Protein AF-A0A0K8SFY6-F1 (afdb_monomer)

Foldseek 3Di:
DFDWDDPPPDDPVVVVVVVVVDPDDWKDDDADDDDDDDDDDDDDDDDDDDDDDDDDDDDDDDDDDDPPPPPPPPPPPVVQFDWDKFKFFADPVAQQWDWDDQPPQQFIFTQDGHVVGRQVVSVPDDGQKTWQDKPPHGRGRHHPVVVVCSRVVDPRMIITTIGRHNPSNVVVVVVVVVVVVVVVVVCVVPDPPPDPDHGDGMTTGDDDD

Solvent-accessible surface area (backbone atoms only — not comparable to full-atom values): 13383 Å² total; per-residue (Å²): 138,87,73,68,70,84,72,81,91,57,53,74,64,56,54,50,50,55,60,68,71,51,90,64,85,81,45,84,58,63,74,89,90,88,89,87,90,83,87,90,84,88,87,83,86,85,89,86,84,83,86,83,88,80,89,88,80,90,83,85,87,79,94,74,97,66,82,81,70,79,75,80,68,75,73,75,69,65,65,65,54,50,77,42,82,45,79,40,53,53,48,100,87,38,54,24,64,41,77,43,56,17,58,98,67,34,47,27,27,28,71,42,66,36,83,88,22,40,33,41,73,64,63,82,64,54,64,24,21,32,42,41,24,50,72,82,45,76,23,55,68,29,39,46,65,58,48,50,48,54,64,66,71,42,64,62,65,37,43,33,34,33,26,54,36,54,68,65,42,50,53,51,52,50,52,57,51,50,51,52,50,51,51,55,52,47,55,67,69,56,73,73,78,74,70,89,68,74,70,56,85,51,59,38,76,85,86,90,132

Nearest PDB structures (foldseek):
  5d13-assembly2_B  TM=9.905E-01  e=7.756E-14  Rattus norvegicus
  7cqf-assembly1_A  TM=9.412E-01  e=3.854E-14  Rattus norvegicus
  3jxt-assembly2_B  TM=9.873E-01  e=2.215E-13  Rattus norvegicus
  2he2-assembly2_B  TM=9.885E-01  e=2.089E-13  Homo sapiens
  6qji-assembly5_E  TM=9.938E-01  e=3.966E-13  Homo sapiens

Sequence (209 aa):
MEGDVNLENVTHEEAVATLKATHERVLLVVGKPDHVYLPPLPADHLSASPQPSLQDSLHASTVQLHPPSPRTVSVEDVASREPRTIVLNKGNSGLGFNIVGGEDGEGIFVSFILAGGPADMAGDLKRGDQILSVNGVNLRSATHEEAAQALKGAGQTVTIVAQYKPEDYNRFEAKIHDLKQQMSQQASQQGTLLRTSQKRSLYVSGHPQ

Radius of gyration: 28.77 Å; Cα contacts (8 Å, |Δi|>4): 240; chains: 1; bounding box: 51×58×94 Å

Structure (mmCIF, N/CA/C/O backbone):
data_AF-A0A0K8SFY6-F1
#
_entry.id   AF-A0A0K8SFY6-F1
#
loop_
_atom_site.group_PDB
_atom_site.id
_atom_site.type_symbol
_atom_site.label_atom_id
_atom_site.label_alt_id
_atom_site.label_comp_id
_atom_site.label_asym_id
_atom_site.label_entity_id
_atom_site.label_seq_id
_atom_site.pdbx_PDB_ins_code
_atom_site.Cartn_x
_atom_site.Cartn_y
_atom_site.Cartn_z
_atom_site.occupancy
_atom_site.B_iso_or_equiv
_atom_site.auth_seq_id
_atom_site.auth_comp_id
_atom_site.auth_asym_id
_atom_site.auth_atom_id
_atom_site.pdbx_PDB_model_num
ATOM 1 N N . MET A 1 1 ? 6.483 -39.907 26.563 1.00 34.12 1 MET A N 1
ATOM 2 C CA . MET A 1 1 ? 7.131 -40.361 25.315 1.00 34.12 1 MET A CA 1
ATOM 3 C C . MET A 1 1 ? 8.041 -39.230 24.868 1.00 34.12 1 MET A C 1
ATOM 5 O O . MET A 1 1 ? 7.579 -38.319 24.198 1.00 34.12 1 MET A O 1
ATOM 9 N N . GLU A 1 2 ? 9.274 -39.234 25.379 1.00 43.81 2 GLU A N 1
ATOM 10 C CA . GLU A 1 2 ? 10.386 -38.358 24.977 1.00 43.81 2 GLU A CA 1
ATOM 11 C C . GLU A 1 2 ? 11.006 -38.856 23.670 1.00 43.81 2 GLU A C 1
ATOM 13 O O . GLU A 1 2 ? 11.071 -40.066 23.448 1.00 43.81 2 GLU A O 1
ATOM 18 N N . GLY A 1 3 ? 11.489 -37.943 22.830 1.00 53.72 3 GLY A N 1
ATOM 19 C CA . GLY A 1 3 ? 12.248 -38.290 21.634 1.00 53.72 3 GLY A CA 1
ATOM 20 C C . GLY A 1 3 ? 12.933 -37.071 21.030 1.00 53.72 3 GLY A C 1
ATOM 21 O O . GLY A 1 3 ? 12.401 -35.963 21.091 1.00 53.72 3 GLY A O 1
ATOM 22 N N . ASP A 1 4 ? 14.116 -37.287 20.461 1.00 53.75 4 ASP A N 1
ATOM 23 C CA . ASP A 1 4 ? 14.830 -36.289 19.670 1.00 53.75 4 ASP A CA 1
ATOM 24 C C . ASP A 1 4 ? 13.981 -35.849 18.465 1.00 53.75 4 ASP A C 1
ATOM 26 O O . ASP A 1 4 ? 13.441 -36.685 17.737 1.00 53.75 4 ASP A O 1
ATOM 30 N N . VAL A 1 5 ? 13.870 -34.537 18.230 1.00 58.97 5 VAL A N 1
ATOM 31 C CA . VAL A 1 5 ? 13.064 -33.988 17.126 1.00 58.97 5 VAL A CA 1
ATOM 32 C C . VAL A 1 5 ? 13.973 -33.548 15.977 1.00 58.97 5 VAL A C 1
ATOM 34 O O . VAL A 1 5 ? 14.760 -32.614 16.126 1.00 58.97 5 VAL A O 1
ATOM 37 N N . ASN A 1 6 ? 13.863 -34.216 14.822 1.00 56.91 6 ASN A N 1
ATOM 38 C CA . ASN A 1 6 ? 14.561 -33.823 13.594 1.00 56.91 6 ASN A CA 1
ATOM 39 C C . ASN A 1 6 ? 13.838 -32.636 12.928 1.00 56.91 6 ASN A C 1
ATOM 41 O O . ASN A 1 6 ? 12.632 -32.697 12.702 1.00 56.91 6 ASN A O 1
ATOM 45 N N . LEU A 1 7 ? 14.581 -31.574 12.601 1.00 62.38 7 LEU A N 1
ATOM 46 C CA . LEU A 1 7 ? 14.079 -30.349 11.965 1.00 62.38 7 LEU A CA 1
ATOM 47 C C . LEU A 1 7 ? 14.539 -30.200 10.498 1.00 62.38 7 LEU A C 1
ATOM 49 O O . LEU A 1 7 ? 14.565 -29.097 9.954 1.00 62.38 7 LEU A O 1
ATOM 53 N N . GLU A 1 8 ? 14.931 -31.283 9.829 1.00 53.53 8 GLU A N 1
ATOM 54 C CA . GLU A 1 8 ? 15.180 -31.258 8.385 1.00 53.53 8 GLU A CA 1
ATOM 55 C C . GLU A 1 8 ? 13.853 -31.065 7.616 1.00 53.53 8 GLU A C 1
ATOM 57 O O . GLU A 1 8 ? 12.903 -31.818 7.802 1.00 53.53 8 GLU A O 1
ATOM 62 N N . ASN A 1 9 ? 13.784 -30.050 6.742 1.00 49.38 9 ASN A N 1
ATOM 63 C CA . ASN A 1 9 ? 12.623 -29.699 5.898 1.0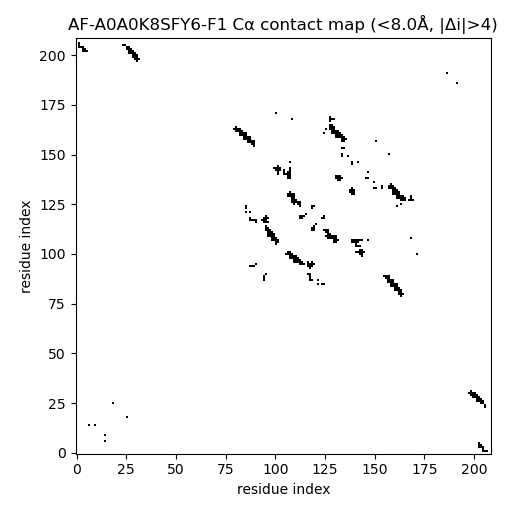0 49.38 9 ASN A CA 1
ATOM 64 C C . ASN A 1 9 ? 11.321 -29.287 6.620 1.00 49.38 9 ASN A C 1
ATOM 66 O O . ASN A 1 9 ? 10.266 -29.252 5.986 1.00 49.38 9 ASN A O 1
ATOM 70 N N . VAL A 1 10 ? 11.376 -28.924 7.901 1.00 56.75 10 VAL A N 1
ATOM 71 C CA . VAL A 1 10 ? 10.213 -28.353 8.602 1.00 56.75 10 VAL A CA 1
ATOM 72 C C . VAL A 1 10 ? 9.986 -26.895 8.205 1.00 56.75 10 VAL A C 1
ATOM 74 O O . VAL A 1 10 ? 10.924 -26.169 7.851 1.00 56.75 10 VAL A O 1
ATOM 77 N N . THR A 1 11 ? 8.739 -26.436 8.283 1.00 58.94 11 THR A N 1
ATOM 78 C CA . THR A 1 11 ? 8.433 -25.021 8.066 1.00 58.94 11 THR A CA 1
ATOM 79 C C . THR A 1 11 ? 9.001 -24.158 9.194 1.00 58.94 11 THR A C 1
ATOM 81 O O . THR A 1 11 ? 9.236 -24.618 10.315 1.00 58.94 11 THR A O 1
ATOM 84 N N . HIS A 1 12 ? 9.214 -22.869 8.909 1.00 54.94 12 HIS A N 1
ATOM 85 C CA . HIS A 1 12 ? 9.676 -21.914 9.921 1.00 54.94 12 HIS A CA 1
ATOM 86 C C . HIS A 1 12 ? 8.745 -21.885 11.144 1.00 54.94 12 HIS A C 1
ATOM 88 O O . HIS A 1 12 ? 9.209 -21.752 12.271 1.00 54.94 12 HIS A O 1
ATOM 94 N N . GLU A 1 13 ? 7.443 -22.065 10.926 1.00 58.00 13 GLU A N 1
ATOM 95 C CA . GLU A 1 13 ? 6.435 -22.085 11.983 1.00 58.00 13 GLU A CA 1
ATOM 96 C C . GLU A 1 13 ? 6.537 -23.332 12.866 1.00 58.00 13 GLU A C 1
ATOM 98 O O . GLU A 1 13 ? 6.525 -23.210 14.088 1.00 58.00 13 GLU A O 1
ATOM 103 N N . GLU A 1 14 ? 6.726 -24.514 12.278 1.00 57.81 14 GLU A N 1
ATOM 104 C CA . GLU A 1 14 ? 6.898 -25.765 13.025 1.00 57.81 14 GLU A CA 1
ATOM 105 C C . GLU A 1 14 ? 8.195 -25.757 13.838 1.00 57.81 14 GLU A C 1
ATOM 107 O O . GLU A 1 14 ? 8.177 -26.085 15.021 1.00 57.81 14 GLU A O 1
ATOM 112 N N . ALA A 1 15 ? 9.298 -25.275 13.256 1.00 60.12 15 ALA A N 1
ATOM 113 C CA . ALA A 1 15 ? 10.558 -25.104 13.977 1.00 60.12 15 ALA A CA 1
ATOM 114 C C . ALA A 1 15 ? 10.406 -24.154 15.176 1.00 60.12 15 ALA A C 1
ATOM 116 O O . ALA A 1 15 ? 10.887 -24.443 16.272 1.00 60.12 15 ALA A O 1
ATOM 117 N N . VAL A 1 16 ? 9.705 -23.030 14.991 1.00 63.84 16 VAL A N 1
ATOM 118 C CA . VAL A 1 16 ? 9.449 -22.054 16.060 1.00 63.84 16 VAL A CA 1
ATOM 119 C C . VAL A 1 16 ? 8.499 -22.621 17.116 1.00 63.84 16 VAL A C 1
ATOM 121 O O . VAL A 1 16 ? 8.732 -22.409 18.306 1.00 63.84 16 VAL A O 1
ATOM 124 N N . ALA A 1 17 ? 7.465 -23.364 16.720 1.00 64.44 17 ALA A N 1
ATOM 125 C CA . ALA A 1 17 ? 6.516 -24.005 17.626 1.00 64.44 17 ALA A CA 1
ATOM 126 C C . ALA A 1 17 ? 7.187 -25.090 18.481 1.00 64.44 17 ALA A C 1
ATOM 128 O O . ALA A 1 17 ? 6.985 -25.121 19.696 1.00 64.44 17 ALA A O 1
ATOM 129 N N . THR A 1 18 ? 8.044 -25.921 17.885 1.00 65.75 18 THR A N 1
ATOM 130 C CA . THR A 1 18 ? 8.821 -26.941 18.600 1.00 65.75 18 THR A CA 1
ATOM 131 C C . THR A 1 18 ? 9.782 -26.308 19.609 1.00 65.75 18 THR A C 1
ATOM 133 O O . THR A 1 18 ? 9.831 -26.749 20.755 1.00 65.75 18 THR A O 1
ATOM 136 N N . LEU A 1 19 ? 10.473 -25.225 19.237 1.00 64.50 19 LEU A N 1
ATOM 137 C CA . LEU A 1 19 ? 11.368 -24.487 20.140 1.00 64.50 19 LEU A CA 1
ATOM 138 C C . LEU A 1 19 ? 10.617 -23.750 21.266 1.00 64.50 19 LEU A C 1
ATOM 140 O O . LEU A 1 19 ? 11.141 -23.615 22.370 1.00 64.50 19 LEU A O 1
ATOM 144 N N . LYS A 1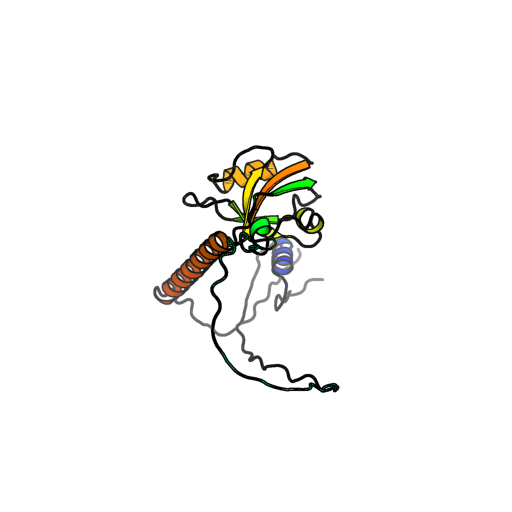 20 ? 9.388 -23.278 21.010 1.00 65.69 20 LYS A N 1
ATOM 145 C CA . LYS A 1 20 ? 8.514 -22.651 22.021 1.00 65.69 20 LYS A CA 1
ATOM 146 C C . LYS A 1 20 ? 7.911 -23.654 23.005 1.00 65.69 20 LYS A C 1
ATOM 148 O O . LYS A 1 20 ? 7.587 -23.264 24.122 1.00 65.69 20 LYS A O 1
ATOM 153 N N . ALA A 1 21 ? 7.713 -24.903 22.588 1.00 64.19 21 ALA A N 1
ATOM 154 C CA . ALA A 1 21 ? 7.133 -25.956 23.419 1.00 64.19 21 ALA A CA 1
ATOM 155 C C . ALA A 1 21 ? 8.151 -26.582 24.396 1.00 64.19 21 ALA A C 1
ATOM 157 O O . ALA A 1 21 ? 7.756 -27.185 25.396 1.00 64.19 21 ALA A O 1
ATOM 158 N N . THR A 1 22 ? 9.454 -26.419 24.148 1.00 60.91 22 THR A N 1
ATOM 159 C CA . THR A 1 22 ? 10.537 -26.836 25.052 1.00 60.91 22 THR A CA 1
ATOM 160 C C . THR A 1 22 ? 10.781 -25.806 26.157 1.00 60.91 22 THR A C 1
ATOM 162 O O . THR A 1 22 ? 11.057 -24.645 25.872 1.00 60.91 22 THR A O 1
ATOM 165 N N . HIS A 1 23 ? 10.698 -26.230 27.423 1.00 59.28 23 HIS A N 1
ATOM 166 C CA . HIS A 1 23 ? 10.789 -25.343 28.594 1.00 59.28 23 HIS A CA 1
ATOM 167 C C . HIS A 1 23 ? 12.122 -25.450 29.366 1.00 59.28 23 HIS A C 1
ATOM 169 O O . HIS A 1 23 ? 12.311 -24.737 30.348 1.00 59.28 23 HIS A O 1
ATOM 175 N N . GLU A 1 24 ? 13.070 -26.271 28.897 1.00 57.34 24 GLU A N 1
ATOM 176 C CA . GLU A 1 24 ? 14.451 -26.346 29.402 1.00 57.34 24 GLU A CA 1
ATOM 177 C C . GLU A 1 24 ? 15.469 -26.398 28.243 1.00 57.34 24 GLU A C 1
ATOM 179 O O . GLU A 1 24 ? 15.083 -26.491 27.079 1.00 57.34 24 GLU A O 1
ATOM 184 N N . ARG A 1 25 ? 16.770 -26.253 28.552 1.00 50.28 25 ARG A N 1
ATOM 185 C CA . ARG A 1 25 ? 17.875 -26.010 27.593 1.00 50.28 25 ARG A CA 1
ATOM 186 C C . ARG A 1 25 ? 17.824 -26.888 26.323 1.00 50.28 25 ARG A C 1
ATOM 188 O O . ARG A 1 25 ? 17.676 -28.100 26.405 1.00 50.28 25 ARG A O 1
ATOM 195 N N . VAL A 1 26 ? 18.069 -26.263 25.162 1.00 56.06 26 VAL A N 1
ATOM 196 C CA . VAL A 1 26 ? 17.927 -26.848 23.809 1.00 56.06 26 VAL A CA 1
ATOM 197 C C . VAL A 1 26 ? 19.278 -26.912 23.067 1.00 56.06 26 VAL A C 1
ATOM 199 O O . VAL A 1 26 ? 20.069 -25.973 23.147 1.00 56.06 26 VAL A O 1
ATOM 202 N N . LEU A 1 27 ? 19.540 -27.991 22.315 1.00 47.69 27 LEU A N 1
ATOM 203 C CA . LEU A 1 27 ? 20.757 -28.253 21.513 1.00 47.69 27 LEU A CA 1
ATOM 204 C C . LEU A 1 27 ? 20.442 -28.458 19.998 1.00 47.69 27 LEU A C 1
ATOM 206 O O . LEU A 1 27 ? 19.826 -29.448 19.633 1.00 47.69 27 LEU A O 1
ATOM 210 N N . LEU A 1 28 ? 20.899 -27.575 19.087 1.00 53.88 28 LEU A N 1
ATOM 211 C CA . LEU A 1 28 ? 20.477 -27.517 17.658 1.00 53.88 28 LEU A CA 1
ATOM 212 C C . LEU A 1 28 ? 21.600 -27.616 16.597 1.00 53.88 28 LEU A C 1
ATOM 214 O O . LEU A 1 28 ? 22.581 -26.890 16.737 1.00 53.88 28 LEU A O 1
ATOM 218 N N . VAL A 1 29 ? 21.404 -28.322 15.454 1.00 47.78 29 VAL A N 1
ATOM 219 C CA . VAL A 1 29 ? 22.252 -28.157 14.225 1.00 47.78 29 VAL A CA 1
ATOM 220 C C . VAL A 1 29 ? 21.622 -28.481 12.867 1.00 47.78 29 VAL A C 1
ATOM 222 O O . VAL A 1 29 ? 20.524 -29.003 12.756 1.00 47.78 29 VAL A O 1
ATOM 225 N N . VAL A 1 30 ? 22.439 -28.191 11.838 1.00 52.59 30 VAL A N 1
ATOM 226 C CA . VAL A 1 30 ? 22.175 -27.863 10.455 1.00 52.59 30 VAL A CA 1
ATOM 227 C C . VAL A 1 30 ? 23.252 -28.460 9.524 1.00 52.59 30 VAL A C 1
ATOM 229 O O . VAL A 1 30 ? 24.405 -28.658 9.923 1.00 52.59 30 VAL A O 1
ATOM 232 N N . GLY A 1 31 ? 22.921 -28.635 8.234 1.00 47.84 31 GLY A N 1
ATOM 233 C CA . GLY A 1 31 ? 23.898 -28.948 7.189 1.00 47.84 31 GLY A CA 1
ATOM 234 C C . GLY A 1 31 ? 23.555 -28.519 5.732 1.00 47.84 31 GLY A C 1
ATOM 235 O O . GLY A 1 31 ? 22.402 -28.237 5.452 1.00 47.84 31 GLY A O 1
ATOM 236 N N . LYS A 1 32 ? 24.527 -28.516 4.782 1.00 38.84 32 LYS A N 1
ATOM 237 C CA . LYS A 1 32 ? 24.446 -27.926 3.402 1.00 38.84 32 LYS A CA 1
ATOM 238 C C . LYS A 1 32 ? 24.254 -28.890 2.173 1.00 38.84 32 LYS A C 1
ATOM 240 O O . LYS A 1 32 ? 24.500 -30.082 2.353 1.00 38.84 32 LYS A O 1
ATOM 245 N N . PRO A 1 33 ? 23.834 -28.401 0.967 1.00 51.81 33 PRO A N 1
ATOM 246 C CA . PRO A 1 33 ? 23.148 -29.169 -0.109 1.00 51.81 33 PRO A CA 1
ATOM 247 C C . PRO A 1 33 ? 23.842 -29.195 -1.505 1.00 51.81 33 PRO A C 1
ATOM 249 O O . PRO A 1 33 ? 24.729 -28.385 -1.736 1.00 51.81 33 PRO A O 1
ATOM 252 N N . ASP A 1 34 ? 23.352 -30.020 -2.455 1.00 46.47 34 ASP A N 1
ATOM 253 C CA . ASP A 1 34 ? 23.608 -29.929 -3.917 1.00 46.47 34 ASP A CA 1
ATOM 254 C C . ASP A 1 34 ? 22.399 -30.469 -4.729 1.00 46.47 34 ASP A C 1
ATOM 256 O O . ASP A 1 34 ? 22.022 -31.620 -4.512 1.00 46.47 34 ASP A O 1
ATOM 260 N N . HIS A 1 35 ? 21.802 -29.707 -5.672 1.00 46.91 35 HIS A N 1
ATOM 261 C CA . HIS A 1 35 ? 21.136 -30.297 -6.857 1.00 46.91 35 HIS A CA 1
ATOM 262 C C . HIS A 1 35 ? 20.797 -29.324 -8.011 1.00 46.91 35 HIS A C 1
ATOM 264 O O . HIS A 1 35 ? 20.359 -28.193 -7.818 1.00 46.91 35 HIS A O 1
ATOM 270 N N . VAL A 1 36 ? 20.977 -29.861 -9.222 1.00 45.53 36 VAL A N 1
ATOM 271 C CA . VAL A 1 36 ? 20.812 -29.340 -10.594 1.00 45.53 36 VAL A CA 1
ATOM 272 C C . VAL A 1 36 ? 19.341 -29.392 -11.058 1.00 45.53 36 VAL A C 1
ATOM 274 O O . VAL A 1 36 ? 18.655 -30.351 -10.705 1.00 45.53 36 VAL A O 1
ATOM 277 N N . TYR A 1 37 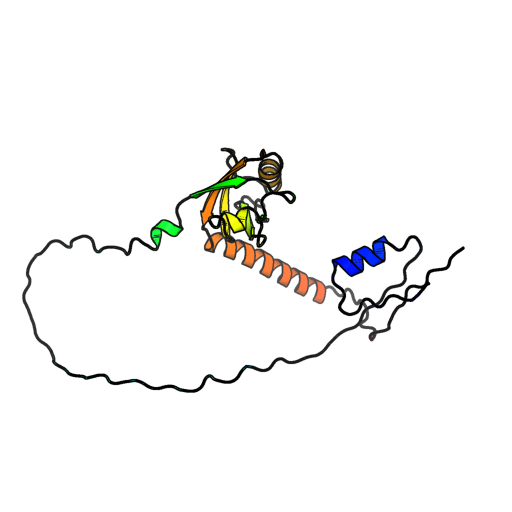? 18.874 -28.451 -11.900 1.00 44.56 37 TYR A N 1
ATOM 278 C CA . TYR A 1 37 ? 17.563 -28.527 -12.583 1.00 44.56 37 TYR A CA 1
ATOM 279 C C . TYR A 1 37 ? 17.676 -28.502 -14.125 1.00 44.56 37 TYR A C 1
ATOM 281 O O . TYR A 1 37 ? 18.449 -27.724 -14.684 1.00 44.56 37 TYR A O 1
ATOM 289 N N . LEU A 1 38 ? 16.892 -29.372 -14.781 1.00 45.53 38 LEU A N 1
ATOM 290 C CA . LEU A 1 38 ? 16.785 -29.657 -16.227 1.00 45.53 38 LEU A CA 1
ATOM 291 C C . LEU A 1 38 ? 15.487 -29.052 -16.829 1.00 45.53 38 LEU A C 1
ATOM 293 O O . LEU A 1 38 ? 14.501 -28.946 -16.105 1.00 45.53 38 LEU A O 1
ATOM 297 N N . PRO A 1 39 ? 15.427 -28.711 -18.134 1.00 44.69 39 PRO A N 1
ATOM 298 C CA . PRO A 1 39 ? 14.249 -28.100 -18.775 1.00 44.69 39 PRO A CA 1
ATOM 299 C C . PRO A 1 39 ? 13.187 -29.121 -19.268 1.00 44.69 39 PRO A C 1
ATOM 301 O O . PRO A 1 39 ? 13.545 -30.263 -19.561 1.00 44.69 39 PRO A O 1
ATOM 304 N N . PRO A 1 40 ? 11.900 -28.731 -19.431 1.00 49.22 40 PRO A N 1
ATOM 305 C CA . PRO A 1 40 ? 10.839 -29.613 -19.946 1.00 49.22 40 PRO A CA 1
ATOM 306 C C . PRO A 1 40 ? 10.677 -29.619 -21.490 1.00 49.22 40 PRO A C 1
ATOM 308 O O . PRO A 1 40 ? 10.915 -28.619 -22.164 1.00 49.22 40 PRO A O 1
ATOM 311 N N . LEU A 1 41 ? 10.257 -30.782 -22.015 1.00 39.81 41 LEU A N 1
ATOM 312 C CA . LEU A 1 41 ? 10.103 -31.212 -23.426 1.00 39.81 41 LEU A CA 1
ATOM 313 C C . LEU A 1 41 ? 8.710 -30.875 -24.050 1.00 39.81 41 LEU A C 1
ATOM 315 O O . LEU A 1 41 ? 7.831 -30.418 -23.320 1.00 39.81 41 LEU A O 1
ATOM 319 N N . PRO A 1 42 ? 8.500 -31.054 -25.382 1.00 44.66 42 PRO A N 1
ATOM 320 C CA . PRO A 1 42 ? 7.569 -30.263 -26.200 1.00 44.66 42 PRO A CA 1
ATOM 321 C C . PRO A 1 42 ? 6.152 -30.854 -26.341 1.00 44.66 42 PRO A C 1
ATOM 323 O O . PRO A 1 42 ? 5.925 -32.032 -26.080 1.00 44.66 42 PRO A O 1
ATOM 326 N N . ALA A 1 43 ? 5.210 -30.023 -26.805 1.00 44.38 43 ALA A N 1
ATOM 327 C CA . ALA A 1 43 ? 3.829 -30.400 -27.113 1.00 44.38 43 ALA A CA 1
ATOM 328 C C . ALA A 1 43 ? 3.659 -30.788 -28.596 1.00 44.38 43 ALA A C 1
ATOM 330 O O . ALA A 1 43 ? 4.010 -30.014 -29.487 1.00 44.38 43 ALA A O 1
ATOM 331 N N . ASP A 1 44 ? 3.099 -31.973 -28.845 1.00 42.09 44 ASP A N 1
ATOM 332 C CA . ASP A 1 44 ? 2.804 -32.513 -30.175 1.00 42.09 44 ASP A CA 1
ATOM 333 C C . ASP A 1 44 ? 1.479 -31.981 -30.762 1.00 42.09 44 ASP A C 1
ATOM 335 O O . ASP A 1 44 ? 0.429 -32.010 -30.124 1.00 42.09 44 ASP A O 1
ATOM 339 N N . HIS A 1 45 ? 1.587 -31.518 -32.010 1.00 42.50 45 HIS A N 1
ATOM 340 C CA . HIS A 1 45 ? 0.689 -31.668 -33.163 1.00 42.50 45 HIS A CA 1
ATOM 341 C C . HIS A 1 45 ? -0.836 -31.815 -32.968 1.00 42.50 45 HIS A C 1
ATOM 343 O O . HIS A 1 45 ? -1.308 -32.849 -32.516 1.00 42.50 45 HIS A O 1
ATOM 349 N N . LEU A 1 46 ? -1.601 -30.890 -33.578 1.00 39.62 46 LEU A N 1
ATOM 350 C CA . LEU A 1 46 ? -2.674 -31.209 -34.542 1.00 39.62 46 LEU A CA 1
ATOM 351 C C . LEU A 1 46 ? -3.028 -29.991 -35.435 1.00 39.62 46 LEU A C 1
ATOM 353 O O . LEU A 1 46 ? -3.502 -28.955 -34.987 1.00 39.62 46 LEU A O 1
ATOM 357 N N . SER A 1 47 ? -2.732 -30.192 -36.720 1.00 36.34 47 SER A N 1
ATOM 358 C CA . SER A 1 47 ? -3.099 -29.520 -37.977 1.00 36.34 47 SER A CA 1
ATOM 359 C C . SER A 1 47 ? -4.344 -28.612 -38.032 1.00 36.34 47 SER A C 1
ATOM 361 O O . SER A 1 47 ? -5.441 -29.057 -37.706 1.00 36.34 47 SER A O 1
ATOM 363 N N . ALA A 1 48 ? -4.189 -27.415 -38.625 1.00 32.72 48 ALA A N 1
ATOM 364 C CA . ALA A 1 48 ? -4.942 -26.984 -39.819 1.00 32.72 48 ALA A CA 1
ATOM 365 C C . ALA A 1 48 ? -4.444 -25.613 -40.339 1.00 32.72 48 ALA A C 1
ATOM 367 O O . ALA A 1 48 ? -4.641 -24.576 -39.713 1.00 32.72 48 ALA A O 1
ATOM 368 N N . SER A 1 49 ? -3.830 -25.604 -41.524 1.00 38.72 49 SER A N 1
ATOM 369 C CA . SER A 1 49 ? -3.766 -24.446 -42.437 1.00 38.72 49 SER A CA 1
ATOM 370 C C . SER A 1 49 ? -4.673 -24.768 -43.640 1.00 38.72 49 SER A C 1
ATOM 372 O O . SER A 1 49 ? -4.897 -25.956 -43.890 1.00 38.72 49 SER A O 1
ATOM 374 N N . PRO A 1 50 ? -5.209 -23.783 -44.389 1.00 46.06 50 PRO A N 1
ATOM 375 C CA . PRO A 1 50 ? -4.381 -23.049 -45.352 1.00 46.06 50 PRO A CA 1
ATOM 376 C C . PRO A 1 50 ? -4.724 -21.552 -45.522 1.00 46.06 50 PRO A C 1
ATOM 378 O O . PRO A 1 50 ? -5.870 -21.122 -45.430 1.00 46.06 50 PRO A O 1
ATOM 381 N N . GLN A 1 51 ? -3.693 -20.769 -45.849 1.00 41.12 51 GLN A N 1
ATOM 382 C CA . GLN A 1 51 ? -3.812 -19.459 -46.501 1.00 41.12 51 GLN A CA 1
ATOM 383 C C . GLN A 1 51 ? -4.385 -19.599 -47.922 1.00 41.12 51 GLN A C 1
ATOM 385 O O . GLN A 1 51 ? -4.227 -20.647 -48.553 1.00 41.12 51 GLN A O 1
ATOM 390 N N . PRO A 1 52 ? -4.864 -18.484 -48.493 1.00 41.31 52 PRO A N 1
ATOM 391 C CA . PRO A 1 52 ? -4.364 -18.113 -49.811 1.00 41.31 52 PRO A CA 1
ATOM 392 C C . PRO A 1 52 ? -3.835 -16.671 -49.877 1.00 41.31 52 PRO A C 1
ATOM 394 O O . PRO A 1 52 ? -4.357 -15.738 -49.270 1.00 41.31 52 PRO A O 1
ATOM 397 N N . SER A 1 53 ? -2.753 -16.553 -50.640 1.00 37.56 53 SER A N 1
ATOM 398 C CA . SER A 1 53 ? -2.098 -15.378 -51.225 1.00 37.56 53 SER A CA 1
ATOM 399 C C . SER A 1 53 ? -3.009 -14.694 -52.277 1.00 37.56 53 SER A C 1
ATOM 401 O O . SER A 1 53 ? -3.985 -15.295 -52.709 1.00 37.56 53 SER A O 1
ATOM 403 N N . LEU A 1 54 ? -2.832 -13.438 -52.713 1.00 45.81 54 LEU A N 1
ATOM 404 C CA . LEU A 1 54 ? -1.768 -12.868 -53.564 1.00 45.81 54 LEU A CA 1
ATOM 405 C C . LEU A 1 54 ? -1.990 -11.331 -53.676 1.00 45.81 54 LEU A C 1
ATOM 407 O O . LEU A 1 54 ? -3.133 -10.889 -53.691 1.00 45.81 54 LEU A O 1
ATOM 411 N N . GLN A 1 55 ? -0.921 -10.524 -53.592 1.00 43.97 55 GLN A N 1
ATOM 412 C CA . GLN A 1 55 ? -0.373 -9.625 -54.641 1.00 43.97 55 GLN A CA 1
ATOM 413 C C . GLN A 1 55 ? -1.338 -8.560 -55.206 1.00 43.97 55 GLN A C 1
ATOM 415 O O . GLN A 1 55 ? -2.328 -8.903 -55.833 1.00 43.97 55 GLN A O 1
ATOM 420 N N . ASP A 1 56 ? -1.019 -7.265 -55.075 1.00 34.69 56 ASP A N 1
ATOM 421 C CA . ASP A 1 56 ? -0.280 -6.552 -56.130 1.00 34.69 56 ASP A CA 1
ATOM 422 C C . ASP A 1 56 ? 0.063 -5.093 -55.760 1.00 34.69 56 ASP A C 1
ATOM 424 O O . ASP A 1 56 ? -0.357 -4.540 -54.745 1.00 34.69 56 ASP A O 1
ATOM 428 N N . SER A 1 57 ? 0.917 -4.523 -56.594 1.00 40.75 57 SER A N 1
ATOM 429 C CA . SER A 1 57 ? 1.854 -3.433 -56.363 1.00 40.75 57 SER A CA 1
ATOM 430 C C . SER A 1 57 ? 1.316 -2.026 -56.701 1.00 40.75 57 SER A C 1
ATOM 432 O O . SER A 1 57 ? 0.484 -1.863 -57.581 1.00 40.75 57 SER A O 1
ATOM 434 N N . LEU A 1 58 ? 1.882 -1.017 -56.019 1.00 54.78 58 LEU A N 1
ATOM 435 C CA . LEU A 1 58 ? 2.259 0.347 -56.462 1.00 54.78 58 LEU A CA 1
ATOM 436 C C . LEU A 1 58 ? 1.345 1.135 -57.442 1.00 54.78 58 LEU A C 1
ATOM 438 O O . LEU A 1 58 ? 1.225 0.773 -58.605 1.00 54.78 58 LEU A O 1
ATOM 442 N N . HIS A 1 59 ? 0.874 2.329 -57.032 1.00 37.59 59 HIS A N 1
ATOM 443 C CA . HIS A 1 59 ? 1.284 3.643 -57.591 1.00 37.59 59 HIS A CA 1
ATOM 444 C C . HIS A 1 59 ? 0.397 4.831 -57.137 1.00 37.59 59 HIS A C 1
ATOM 446 O O . HIS A 1 59 ? -0.820 4.807 -57.240 1.00 37.59 59 HIS A O 1
ATOM 452 N N . ALA A 1 60 ? 1.090 5.882 -56.683 1.00 34.09 60 ALA A N 1
ATOM 453 C CA . ALA A 1 60 ? 0.889 7.323 -56.899 1.00 34.09 60 ALA A CA 1
ATOM 454 C C . ALA A 1 60 ? -0.504 8.006 -56.796 1.00 34.09 60 ALA A C 1
ATOM 456 O O . ALA A 1 60 ? -1.382 7.840 -57.633 1.00 34.09 60 ALA A O 1
ATOM 457 N N . SER A 1 61 ? -0.531 8.990 -55.883 1.00 43.66 61 SER A N 1
ATOM 458 C CA . SER A 1 61 ? -1.148 10.325 -56.004 1.00 43.66 61 SER A CA 1
ATOM 459 C C . SER A 1 61 ? -2.676 10.465 -56.002 1.00 43.66 61 SER A C 1
ATOM 461 O O . SER A 1 61 ? -3.324 10.389 -57.035 1.00 43.66 61 SER A O 1
ATOM 463 N N . THR A 1 62 ? -3.219 10.940 -54.877 1.00 45.09 62 THR A N 1
ATOM 464 C CA . THR A 1 62 ? -3.982 12.201 -54.877 1.00 45.09 62 THR A CA 1
ATOM 465 C C . THR A 1 62 ? -4.021 12.797 -53.466 1.00 45.09 62 THR A C 1
ATOM 467 O O . THR A 1 62 ? -4.302 12.117 -52.481 1.00 45.09 62 THR A O 1
ATOM 470 N N . VAL A 1 63 ? -3.663 14.076 -53.365 1.00 48.62 63 VAL A N 1
ATOM 471 C CA . VAL A 1 63 ? -3.788 14.890 -52.156 1.00 48.62 63 VAL A CA 1
ATOM 472 C C . VAL A 1 63 ? -5.265 15.240 -52.010 1.00 48.62 63 VAL A C 1
ATOM 474 O O . VAL A 1 63 ? -5.777 16.052 -52.775 1.00 48.62 63 VAL A O 1
ATOM 477 N N . GLN A 1 64 ? -5.947 14.654 -51.027 1.00 39.03 64 GLN A N 1
ATOM 478 C CA . GLN A 1 64 ? -7.283 15.090 -50.632 1.00 39.03 64 GLN A CA 1
ATOM 479 C C . GLN A 1 64 ? -7.251 15.474 -49.154 1.00 39.03 64 GLN A C 1
ATOM 481 O O . GLN A 1 64 ? -7.131 14.635 -48.267 1.00 39.03 64 GLN A O 1
ATOM 486 N N . LEU A 1 65 ? -7.284 16.785 -48.918 1.00 45.12 65 LEU A N 1
ATOM 487 C CA . LEU A 1 65 ? -7.343 17.421 -47.608 1.00 45.12 65 LEU A CA 1
ATOM 488 C C . LEU A 1 65 ? -8.597 16.951 -46.860 1.00 45.12 65 LEU A C 1
ATOM 490 O O . LEU A 1 65 ? -9.712 17.358 -47.175 1.00 45.12 65 LEU A O 1
ATOM 494 N N . HIS A 1 66 ? -8.397 16.119 -45.847 1.00 43.56 66 HIS A N 1
ATOM 495 C CA . HIS A 1 66 ? -9.367 15.836 -44.800 1.00 43.56 66 HIS A CA 1
ATOM 496 C C . HIS A 1 66 ? -8.672 16.090 -43.456 1.00 43.56 66 HIS A C 1
ATOM 498 O O . HIS A 1 66 ? -7.524 15.668 -43.286 1.00 43.56 66 HIS A O 1
ATOM 504 N N . PRO A 1 67 ? -9.291 16.844 -42.527 1.00 44.66 67 PRO A N 1
ATOM 505 C CA . PRO A 1 67 ? -8.690 17.083 -41.222 1.00 44.66 67 PRO A CA 1
ATOM 506 C C . PRO A 1 67 ? -8.468 15.728 -40.539 1.00 44.66 67 PRO A C 1
ATOM 508 O O . PRO A 1 67 ? -9.352 14.870 -40.623 1.00 44.66 67 PRO A O 1
ATOM 511 N N . PRO A 1 68 ? -7.317 15.494 -39.881 1.00 40.75 68 PRO A N 1
ATOM 512 C CA . PRO A 1 68 ? -7.137 14.271 -39.129 1.00 40.75 68 PRO A CA 1
ATOM 513 C C . PRO A 1 68 ? -8.137 14.300 -37.976 1.00 40.75 68 PRO A C 1
ATOM 515 O O . PRO A 1 68 ? -7.948 15.008 -36.987 1.00 40.75 68 PRO A 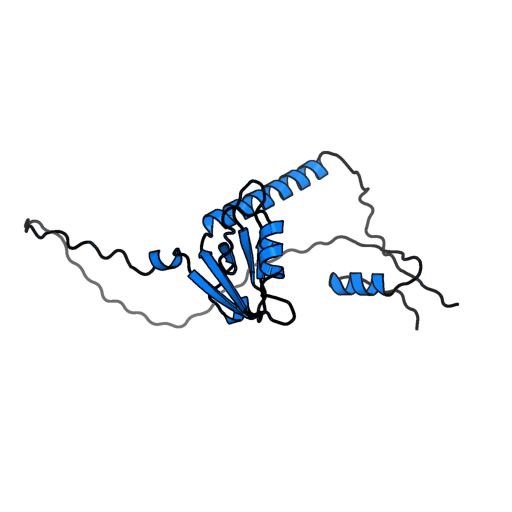O 1
ATOM 518 N N . SER A 1 69 ? -9.208 13.520 -38.112 1.00 39.00 69 SER A N 1
ATOM 519 C CA . SER A 1 69 ? -9.959 13.009 -36.975 1.00 39.00 69 SER A CA 1
ATOM 520 C C . SER A 1 69 ? -8.926 12.532 -35.954 1.00 39.00 69 SER A C 1
ATOM 522 O O . SER A 1 69 ? -8.014 11.789 -36.349 1.00 39.00 69 SER A O 1
ATOM 524 N N . PRO A 1 70 ? -8.980 12.993 -34.692 1.00 49.19 70 PRO A N 1
ATOM 525 C CA . PRO A 1 70 ? -8.000 12.597 -33.700 1.00 49.19 70 PRO A CA 1
ATOM 526 C C . PRO A 1 70 ? -8.002 11.076 -33.654 1.00 49.19 70 PRO A C 1
ATOM 528 O O . PRO A 1 70 ? -9.025 10.444 -33.396 1.00 49.19 70 PRO A O 1
ATOM 531 N N . ARG A 1 71 ? -6.853 10.510 -34.024 1.00 41.03 71 ARG A N 1
ATOM 532 C CA . ARG A 1 71 ? -6.583 9.081 -33.981 1.00 41.03 71 ARG A CA 1
ATOM 533 C C . ARG A 1 71 ? -7.015 8.615 -32.599 1.00 41.03 71 ARG A C 1
ATOM 535 O O . ARG A 1 71 ? -6.499 9.129 -31.610 1.00 41.03 71 ARG A O 1
ATOM 542 N N . THR A 1 72 ? -7.982 7.704 -32.550 1.00 42.06 72 THR A N 1
ATOM 543 C CA . THR A 1 72 ? -8.340 6.967 -31.343 1.00 42.06 72 THR A CA 1
ATOM 544 C C . THR A 1 72 ? -7.057 6.358 -30.795 1.00 42.06 72 THR A C 1
ATOM 546 O O . THR A 1 72 ? -6.567 5.348 -31.291 1.00 42.06 72 THR A O 1
ATOM 549 N N . VAL A 1 73 ? -6.471 7.030 -29.808 1.00 47.28 73 VAL A N 1
ATOM 550 C CA . VAL A 1 73 ? -5.610 6.388 -28.828 1.00 47.28 73 VAL A CA 1
ATOM 551 C C . VAL A 1 73 ? -6.482 5.327 -28.182 1.00 47.28 73 VAL A C 1
ATOM 553 O O . VAL A 1 73 ? -7.556 5.646 -27.675 1.00 47.28 73 VAL A O 1
ATOM 556 N N . SER A 1 74 ? -6.080 4.065 -28.304 1.00 43.41 74 SER A N 1
ATOM 557 C CA . SER A 1 74 ? -6.761 2.937 -27.679 1.00 43.41 74 SER A CA 1
ATOM 558 C C . SER A 1 74 ? -7.005 3.265 -26.205 1.00 43.41 74 SER A C 1
ATOM 560 O O . SER A 1 74 ? -6.068 3.374 -25.418 1.00 43.41 74 SER A O 1
ATOM 562 N N . VAL A 1 75 ? -8.270 3.490 -25.856 1.00 50.47 75 VAL A N 1
ATOM 563 C CA . VAL A 1 75 ? -8.730 4.017 -24.558 1.00 50.47 75 VAL A CA 1
ATOM 564 C C . VAL A 1 75 ? -8.576 3.025 -23.398 1.00 50.47 75 VAL A C 1
ATOM 566 O O . VAL A 1 75 ? -8.950 3.333 -22.272 1.00 50.47 75 VAL A O 1
ATOM 569 N N . GLU A 1 76 ? -8.010 1.846 -23.645 1.00 48.38 76 GLU A N 1
ATOM 570 C CA . GLU A 1 76 ? -7.945 0.760 -22.663 1.00 48.38 76 GLU A CA 1
ATOM 571 C C . GLU A 1 76 ? -6.677 0.796 -21.790 1.00 48.38 76 GLU A C 1
ATOM 573 O O . GLU A 1 76 ? -6.683 0.263 -20.685 1.00 48.38 76 GLU A O 1
ATOM 578 N N . ASP A 1 77 ? -5.612 1.487 -22.212 1.00 44.97 77 ASP A N 1
ATOM 579 C CA . ASP A 1 77 ? -4.343 1.508 -21.458 1.00 44.97 77 ASP A CA 1
ATOM 580 C C . ASP A 1 77 ? -4.242 2.674 -20.449 1.00 44.97 77 ASP A C 1
ATOM 582 O O . ASP A 1 77 ? -3.584 2.575 -19.415 1.00 44.97 77 ASP A O 1
ATOM 586 N N . VAL A 1 78 ? -4.963 3.777 -20.689 1.00 49.16 78 VAL A N 1
ATOM 587 C CA . VAL A 1 78 ? -4.904 4.986 -19.840 1.00 49.16 78 VAL A CA 1
ATOM 588 C C . VAL A 1 78 ? -5.741 4.845 -18.561 1.00 49.16 78 VAL A C 1
ATOM 590 O O . VAL A 1 78 ? -5.354 5.365 -17.514 1.00 49.16 78 VAL A O 1
ATOM 593 N N . ALA A 1 79 ? -6.837 4.081 -18.601 1.00 53.03 79 ALA A N 1
ATOM 594 C CA . ALA A 1 79 ? -7.729 3.878 -17.452 1.00 53.03 79 ALA A CA 1
ATOM 595 C C . ALA A 1 79 ? -7.056 3.128 -16.283 1.00 53.03 79 ALA A C 1
ATOM 597 O O . ALA A 1 79 ? -7.426 3.294 -15.122 1.00 53.03 79 ALA A O 1
ATOM 598 N N . SER A 1 80 ? -6.015 2.342 -16.567 1.00 57.38 80 SER A N 1
ATOM 599 C CA . SER A 1 80 ? -5.321 1.510 -15.576 1.00 57.38 80 SER A CA 1
ATOM 600 C C . SER A 1 80 ? -4.468 2.298 -14.574 1.00 57.38 80 SER A C 1
ATOM 602 O O . SER A 1 80 ? -4.035 1.734 -13.567 1.00 57.38 80 SER A O 1
ATOM 604 N N . ARG A 1 81 ? -4.199 3.583 -14.846 1.00 72.31 81 ARG A N 1
ATOM 605 C CA . ARG A 1 81 ? -3.322 4.446 -14.037 1.00 72.31 81 ARG A CA 1
ATOM 606 C C . ARG A 1 81 ? -4.063 5.521 -13.247 1.00 72.31 81 ARG A C 1
ATOM 608 O O . ARG A 1 81 ? -3.409 6.287 -12.541 1.00 72.31 81 ARG A O 1
ATOM 615 N N . GLU A 1 82 ? -5.386 5.610 -13.326 1.00 88.38 82 GLU A N 1
ATOM 616 C CA . GLU A 1 82 ? -6.129 6.578 -12.516 1.00 88.38 82 GLU A CA 1
ATOM 617 C C . GLU A 1 82 ? -6.247 6.124 -11.048 1.00 88.38 82 GLU A C 1
ATOM 619 O O . GLU A 1 82 ? -6.235 4.922 -10.757 1.00 88.38 82 GLU A O 1
ATOM 624 N N . PRO A 1 83 ? -6.328 7.064 -10.086 1.00 94.75 83 PRO A N 1
ATOM 625 C CA . PRO A 1 83 ? -6.672 6.737 -8.709 1.00 94.75 83 PRO A CA 1
ATOM 626 C C . PRO A 1 83 ? -8.049 6.072 -8.622 1.00 94.75 83 PRO A C 1
ATOM 628 O O . PRO A 1 83 ? -9.034 6.589 -9.143 1.00 94.75 83 PRO A O 1
ATOM 631 N N . ARG A 1 84 ? -8.119 4.951 -7.910 1.00 94.38 84 ARG A N 1
ATOM 632 C CA . ARG A 1 84 ? -9.328 4.156 -7.688 1.00 94.38 84 ARG A CA 1
ATOM 633 C C . ARG A 1 84 ? -9.705 4.209 -6.216 1.00 94.38 84 ARG A C 1
ATOM 635 O O . ARG A 1 84 ? -8.826 4.188 -5.355 1.00 94.38 84 ARG A O 1
ATOM 642 N N . THR A 1 85 ? -11.003 4.269 -5.937 1.00 96.38 85 THR A N 1
ATOM 643 C CA . THR A 1 85 ? -11.544 4.169 -4.577 1.00 96.38 85 THR A CA 1
ATOM 644 C C . THR A 1 85 ? -11.983 2.732 -4.332 1.00 96.38 85 THR A C 1
ATOM 646 O O . THR A 1 85 ? -12.890 2.249 -4.998 1.00 96.38 85 THR A O 1
ATOM 649 N N . ILE A 1 86 ? -11.354 2.070 -3.368 1.00 96.50 86 ILE A N 1
ATOM 650 C CA . ILE A 1 86 ? -11.618 0.689 -2.970 1.00 96.50 86 ILE A CA 1
ATOM 651 C C . ILE A 1 86 ? -12.226 0.703 -1.570 1.00 96.50 86 ILE A C 1
ATOM 653 O O . ILE A 1 86 ? -11.689 1.336 -0.661 1.00 96.50 86 ILE A O 1
ATOM 657 N N . VAL A 1 87 ? -13.334 -0.007 -1.374 1.00 96.75 87 VAL A N 1
ATOM 658 C CA . VAL A 1 87 ? -13.951 -0.176 -0.054 1.00 96.75 87 VAL A CA 1
ATOM 659 C C . VAL A 1 87 ? -13.735 -1.609 0.400 1.00 96.75 87 VAL A C 1
ATOM 661 O O . VAL A 1 87 ? -14.171 -2.544 -0.261 1.00 96.75 87 VAL A O 1
ATOM 664 N N . LEU A 1 88 ? -13.062 -1.776 1.536 1.00 96.19 88 LEU A N 1
ATOM 665 C CA . LEU A 1 88 ? -12.776 -3.076 2.132 1.00 96.19 88 LEU A CA 1
ATOM 666 C C . LEU A 1 88 ? -13.450 -3.198 3.494 1.00 96.19 88 LEU A C 1
ATOM 668 O O . LEU A 1 88 ? -13.463 -2.255 4.288 1.00 96.19 88 LEU A O 1
ATOM 672 N N . ASN A 1 89 ? -13.938 -4.393 3.804 1.00 95.00 89 ASN A N 1
ATOM 673 C CA . ASN A 1 89 ? -14.372 -4.753 5.146 1.00 95.00 89 ASN A CA 1
ATOM 674 C C . ASN A 1 89 ? -13.270 -5.563 5.833 1.00 95.00 89 ASN A C 1
ATOM 676 O O . ASN A 1 89 ? -12.752 -6.520 5.260 1.00 95.00 89 ASN A O 1
ATOM 680 N N . LYS A 1 90 ? -12.898 -5.196 7.064 1.00 93.12 90 LYS A N 1
ATOM 681 C CA . LYS A 1 90 ? -11.895 -5.942 7.833 1.00 93.12 90 LYS A CA 1
ATOM 682 C C . LYS A 1 90 ? -12.390 -7.361 8.115 1.00 93.12 90 LYS A C 1
ATOM 684 O O . LYS A 1 90 ? -13.468 -7.555 8.675 1.00 93.12 90 LYS A O 1
ATOM 689 N N . GLY A 1 91 ? -11.577 -8.346 7.752 1.00 90.62 91 GLY A N 1
ATOM 690 C CA . GLY A 1 91 ? -11.745 -9.728 8.186 1.00 90.62 91 GLY A CA 1
ATOM 691 C C . GLY A 1 91 ? -11.097 -9.965 9.550 1.00 90.62 91 GLY A C 1
ATOM 692 O O . GLY A 1 91 ? -10.507 -9.063 10.149 1.00 90.62 91 GLY A O 1
ATOM 693 N N . ASN A 1 92 ? -11.140 -11.211 10.019 1.00 87.75 92 ASN A N 1
ATOM 694 C CA . ASN A 1 92 ? -10.556 -11.620 11.302 1.00 87.75 92 ASN A CA 1
ATOM 695 C C . ASN A 1 92 ? -9.047 -11.334 11.406 1.00 87.75 92 ASN A C 1
ATOM 697 O O . ASN A 1 92 ? -8.554 -11.040 12.490 1.00 87.75 92 ASN A O 1
ATOM 701 N N . SER A 1 93 ? -8.333 -11.376 10.278 1.00 86.00 93 SER A N 1
ATOM 702 C CA . SER A 1 93 ? -6.887 -11.126 10.189 1.00 86.00 93 SER A CA 1
ATOM 703 C C . SER A 1 93 ? -6.544 -9.733 9.638 1.00 86.00 93 SER A C 1
ATOM 705 O O . SER A 1 93 ? -5.403 -9.478 9.259 1.00 86.00 93 SER A O 1
ATOM 707 N N . GLY A 1 94 ? -7.519 -8.820 9.565 1.00 93.00 94 GLY A N 1
ATOM 708 C CA . GLY A 1 94 ? -7.341 -7.467 9.033 1.00 93.00 94 GLY A CA 1
ATOM 709 C C . GLY A 1 94 ? -7.783 -7.325 7.576 1.00 93.00 94 GLY A C 1
ATOM 710 O O . GLY A 1 94 ? -8.800 -7.883 7.175 1.00 93.00 94 GLY A O 1
ATOM 711 N N . LEU A 1 95 ? -7.055 -6.526 6.791 1.00 94.44 95 LEU A N 1
ATOM 712 C CA . LEU A 1 95 ? -7.449 -6.143 5.425 1.00 94.44 95 LEU A CA 1
ATOM 713 C C . LEU A 1 95 ? -6.922 -7.087 4.329 1.00 94.44 95 LEU A C 1
ATOM 715 O O . LEU A 1 95 ? -7.371 -7.006 3.191 1.00 94.44 95 LEU A O 1
ATOM 719 N N . GLY A 1 96 ? -5.999 -7.994 4.663 1.00 95.06 96 GLY A N 1
ATOM 720 C CA . GLY A 1 96 ? -5.484 -8.992 3.720 1.00 95.06 96 GLY A CA 1
ATOM 721 C C . GLY A 1 96 ? -4.458 -8.458 2.716 1.00 95.06 96 GLY A C 1
ATOM 722 O O . GLY A 1 96 ? -4.393 -8.962 1.602 1.00 95.06 96 GLY A O 1
ATOM 723 N N . PHE A 1 97 ? -3.661 -7.453 3.080 1.00 97.38 97 PHE A N 1
ATOM 724 C CA . PHE A 1 97 ? -2.531 -6.992 2.270 1.00 97.38 97 PHE A CA 1
ATOM 725 C C . PHE A 1 97 ? -1.392 -6.454 3.142 1.00 97.38 97 PHE A C 1
ATOM 727 O O . PHE A 1 97 ? -1.620 -6.053 4.285 1.00 97.38 97 PHE A O 1
ATOM 734 N N . ASN A 1 98 ? -0.183 -6.409 2.581 1.00 96.75 98 ASN A N 1
ATOM 735 C CA . ASN A 1 98 ? 0.996 -5.821 3.219 1.00 96.75 98 ASN A CA 1
ATOM 736 C C . ASN A 1 98 ? 1.382 -4.506 2.544 1.00 96.75 98 ASN A C 1
ATOM 738 O O . ASN A 1 98 ? 1.218 -4.353 1.331 1.00 96.75 98 ASN A O 1
ATOM 742 N N . ILE A 1 99 ? 1.955 -3.596 3.333 1.00 95.81 99 ILE A N 1
ATOM 743 C CA . ILE A 1 99 ? 2.500 -2.326 2.851 1.00 95.81 99 ILE A CA 1
ATOM 744 C C . ILE A 1 99 ? 4.019 -2.261 3.015 1.00 95.81 99 ILE A C 1
ATOM 746 O O . ILE A 1 99 ? 4.585 -2.886 3.911 1.00 95.81 99 ILE A O 1
ATOM 750 N N . VAL A 1 100 ? 4.667 -1.484 2.155 1.00 93.62 100 VAL A N 1
ATOM 751 C CA . VAL A 1 100 ? 6.089 -1.109 2.204 1.00 93.62 100 VAL A CA 1
ATOM 752 C C . VAL A 1 100 ? 6.244 0.370 1.834 1.00 93.62 100 VAL A C 1
ATOM 754 O O . VAL A 1 100 ? 5.268 1.011 1.436 1.00 93.62 100 VAL A O 1
ATOM 757 N N . GLY A 1 101 ? 7.460 0.904 1.946 1.00 92.94 101 GLY A N 1
ATOM 758 C CA . GLY A 1 101 ? 7.758 2.313 1.683 1.00 92.94 101 GLY A CA 1
ATOM 759 C C . GLY A 1 101 ? 7.468 3.211 2.887 1.00 92.94 101 GLY A C 1
ATOM 760 O O . GLY A 1 101 ? 7.292 2.719 4.005 1.00 92.94 101 GLY A O 1
ATOM 761 N N . GLY A 1 102 ? 7.431 4.526 2.658 1.00 90.19 102 GLY A N 1
ATOM 762 C CA . GLY A 1 102 ? 7.341 5.541 3.714 1.00 90.19 102 GLY A CA 1
ATOM 763 C C . GLY A 1 102 ? 8.687 5.926 4.342 1.00 90.19 102 GLY A C 1
ATOM 764 O O . GLY A 1 102 ? 8.715 6.756 5.248 1.00 90.19 102 GLY A O 1
ATOM 765 N N . GLU A 1 103 ? 9.794 5.338 3.882 1.00 84.38 103 GLU A N 1
ATOM 766 C CA . GLU A 1 103 ? 11.164 5.739 4.227 1.00 84.38 103 GLU A CA 1
ATOM 767 C C . GLU A 1 103 ? 11.644 6.808 3.230 1.00 84.38 103 GLU A C 1
ATOM 769 O O . GLU A 1 103 ? 11.258 6.786 2.063 1.00 84.38 103 GLU A O 1
ATOM 774 N N . ASP A 1 104 ? 12.433 7.787 3.683 1.00 79.38 104 ASP A N 1
ATOM 775 C CA . ASP A 1 104 ? 13.017 8.851 2.840 1.00 79.38 104 ASP A CA 1
ATOM 776 C C . ASP A 1 104 ? 12.020 9.637 1.955 1.00 79.38 104 ASP A C 1
ATOM 778 O O . ASP A 1 104 ? 12.373 10.167 0.899 1.00 79.38 104 ASP A O 1
ATOM 782 N N . GLY A 1 105 ? 10.757 9.738 2.386 1.00 73.12 105 GLY A N 1
ATOM 783 C CA . GLY A 1 105 ? 9.697 10.428 1.641 1.00 73.12 105 GLY A CA 1
ATOM 784 C C . GLY A 1 105 ? 9.138 9.637 0.453 1.00 73.12 105 GLY A C 1
ATOM 785 O O . GLY A 1 105 ? 8.418 10.202 -0.374 1.00 73.12 105 GLY A O 1
ATOM 786 N N . GLU A 1 106 ? 9.448 8.343 0.349 1.00 85.62 106 GLU A N 1
ATOM 787 C CA . GLU A 1 106 ? 8.828 7.444 -0.621 1.00 85.62 106 GLU A CA 1
ATOM 788 C C . GLU A 1 106 ? 7.362 7.156 -0.262 1.00 85.62 106 GLU A C 1
ATOM 790 O O . GLU A 1 106 ? 6.965 7.163 0.902 1.00 85.62 106 GLU A O 1
ATOM 795 N N . GLY A 1 107 ? 6.536 6.894 -1.277 1.00 93.38 107 GLY A N 1
ATOM 796 C CA . GLY A 1 107 ? 5.123 6.576 -1.075 1.00 93.38 107 GLY A CA 1
ATOM 797 C C . GLY A 1 107 ? 4.895 5.246 -0.347 1.00 93.38 107 GLY A C 1
ATOM 798 O O . GLY A 1 107 ? 5.786 4.405 -0.252 1.00 93.38 107 GLY A O 1
ATOM 799 N N . ILE A 1 108 ? 3.664 5.036 0.118 1.00 97.44 108 ILE A N 1
ATOM 800 C CA . ILE A 1 108 ? 3.217 3.764 0.697 1.00 97.44 108 ILE A CA 1
ATOM 801 C C . ILE A 1 108 ? 2.704 2.857 -0.419 1.00 97.44 108 ILE A C 1
ATOM 803 O O . ILE A 1 108 ? 1.768 3.232 -1.124 1.00 97.44 108 ILE A O 1
ATOM 807 N N . PHE A 1 109 ? 3.273 1.662 -0.565 1.00 96.56 109 PHE A N 1
ATOM 808 C CA . PHE A 1 109 ? 2.919 0.722 -1.632 1.00 96.56 109 PHE A CA 1
ATOM 809 C C . PHE A 1 109 ? 2.430 -0.614 -1.092 1.00 96.56 109 PHE A C 1
ATOM 811 O O . PHE A 1 109 ? 2.919 -1.097 -0.074 1.00 96.56 109 PHE A O 1
ATOM 818 N N . VAL A 1 110 ? 1.520 -1.251 -1.823 1.00 96.94 110 VAL A N 1
ATOM 819 C CA . VAL A 1 110 ? 1.096 -2.629 -1.569 1.00 96.94 110 VAL A CA 1
ATOM 820 C C . VAL A 1 110 ? 2.157 -3.596 -2.093 1.00 96.94 110 VAL A C 1
ATOM 822 O O . VAL A 1 110 ? 2.435 -3.630 -3.294 1.00 96.94 110 VAL A O 1
ATOM 825 N N . SER A 1 111 ? 2.732 -4.413 -1.210 1.00 95.56 111 SER A N 1
ATOM 826 C CA . SER A 1 111 ? 3.753 -5.411 -1.571 1.00 95.56 111 SER A CA 1
ATOM 827 C C . SER A 1 111 ? 3.197 -6.820 -1.749 1.00 95.56 111 SER A C 1
ATOM 829 O O . SER A 1 111 ? 3.771 -7.624 -2.480 1.00 95.56 111 SER A O 1
ATOM 831 N N . PHE A 1 112 ? 2.082 -7.128 -1.092 1.00 95.62 112 PHE A N 1
ATOM 832 C CA . PHE A 1 112 ? 1.486 -8.458 -1.101 1.00 95.62 112 PHE A CA 1
ATOM 833 C C . PHE A 1 112 ? -0.020 -8.378 -0.856 1.00 95.62 112 PHE A C 1
ATOM 835 O O . PHE A 1 112 ? -0.462 -7.570 -0.041 1.00 95.62 112 PHE A O 1
ATOM 842 N N . ILE A 1 113 ? -0.777 -9.244 -1.530 1.00 95.38 113 ILE A N 1
ATOM 843 C CA . ILE A 1 113 ? -2.205 -9.480 -1.306 1.00 95.38 113 ILE A CA 1
ATOM 844 C C . ILE A 1 113 ? -2.356 -10.914 -0.793 1.00 95.38 113 ILE A C 1
ATOM 846 O O . ILE A 1 113 ? -1.845 -11.852 -1.405 1.00 95.38 113 ILE A O 1
ATOM 850 N N . LEU A 1 114 ? -3.036 -11.082 0.339 1.00 95.25 114 LEU A N 1
ATOM 851 C CA . LEU A 1 114 ? -3.329 -12.387 0.917 1.00 95.25 114 LEU A CA 1
ATOM 852 C C . LEU A 1 114 ? -4.463 -13.049 0.130 1.00 95.25 114 LEU A C 1
ATOM 854 O O . LEU A 1 114 ? -5.590 -12.559 0.170 1.00 95.25 114 LEU A O 1
ATOM 858 N N . ALA A 1 115 ? -4.170 -14.174 -0.523 1.00 94.75 115 ALA A N 1
ATOM 859 C CA . ALA A 1 115 ? -5.164 -14.967 -1.244 1.00 94.75 115 ALA A CA 1
ATOM 860 C C . ALA A 1 115 ? -6.342 -15.361 -0.332 1.00 94.75 115 ALA A C 1
ATOM 862 O O . ALA A 1 115 ? -6.140 -15.815 0.797 1.00 94.75 115 ALA A O 1
ATOM 863 N N . GLY A 1 116 ? -7.571 -15.160 -0.811 1.00 93.25 116 GLY A N 1
ATOM 864 C CA . GLY A 1 116 ? -8.806 -15.351 -0.043 1.00 93.25 116 GLY A CA 1
ATOM 865 C C . GLY A 1 116 ? -9.059 -14.298 1.047 1.00 93.25 116 GLY A C 1
ATOM 866 O O . GLY A 1 116 ? -10.042 -14.399 1.780 1.00 93.25 116 GLY A O 1
ATOM 867 N N . GLY A 1 117 ? -8.191 -13.292 1.188 1.00 94.38 117 GLY A N 1
ATOM 868 C CA . GLY A 1 117 ? -8.372 -12.174 2.111 1.00 94.38 117 GLY A CA 1
ATOM 869 C C . GLY A 1 117 ? -9.332 -11.102 1.572 1.00 94.38 117 GLY A C 1
ATOM 870 O O . GLY A 1 117 ? -9.692 -11.124 0.396 1.00 94.38 117 GLY A O 1
ATOM 871 N N . PRO A 1 118 ? -9.734 -10.113 2.397 1.00 95.19 118 PRO A N 1
ATOM 872 C CA . PRO A 1 118 ? -10.673 -9.072 1.968 1.00 95.19 118 PRO A CA 1
ATOM 873 C C . PRO A 1 118 ? -10.218 -8.272 0.744 1.00 95.19 118 PRO A C 1
ATOM 875 O O . PRO A 1 118 ? -11.029 -7.997 -0.134 1.00 95.19 118 PRO A O 1
ATOM 878 N N . ALA A 1 119 ? -8.931 -7.919 0.667 1.00 95.31 119 ALA A N 1
ATOM 879 C CA . ALA A 1 119 ? -8.378 -7.219 -0.490 1.00 95.31 119 ALA A CA 1
ATOM 880 C C . ALA A 1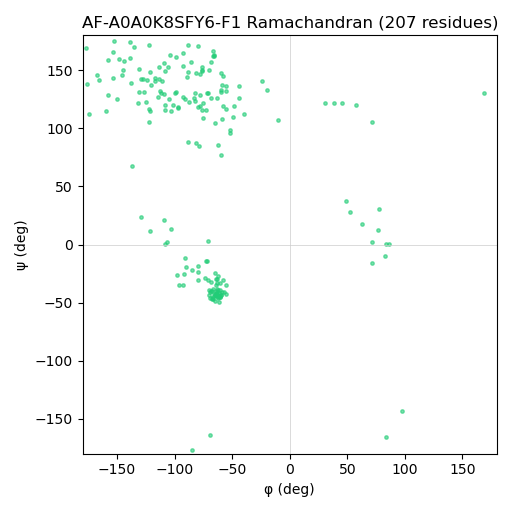 119 ? -8.376 -8.070 -1.771 1.00 95.31 119 ALA A C 1
ATOM 882 O O . ALA A 1 119 ? -8.665 -7.540 -2.838 1.00 95.31 119 ALA A O 1
ATOM 883 N N . ASP A 1 120 ? -8.097 -9.372 -1.660 1.00 95.94 120 ASP A N 1
ATOM 884 C CA . ASP A 1 120 ? -8.126 -10.310 -2.790 1.00 95.94 120 ASP A CA 1
ATOM 885 C C . ASP A 1 120 ? -9.550 -10.506 -3.315 1.00 95.94 120 ASP A C 1
ATOM 887 O O . ASP A 1 120 ? -9.807 -10.360 -4.505 1.00 95.94 120 ASP A O 1
ATOM 891 N N . MET A 1 121 ? -10.506 -10.737 -2.408 1.00 93.25 121 MET A N 1
ATOM 892 C CA . MET A 1 121 ? -11.919 -10.902 -2.760 1.00 93.25 121 MET A CA 1
ATOM 893 C C . MET A 1 121 ? -12.532 -9.642 -3.380 1.00 93.25 121 MET A C 1
ATOM 895 O O . MET A 1 121 ? -13.454 -9.752 -4.184 1.00 93.25 121 MET A O 1
ATOM 899 N N . ALA A 1 122 ? -12.038 -8.456 -3.013 1.00 92.00 122 ALA A N 1
ATOM 900 C CA . ALA A 1 122 ? -12.439 -7.212 -3.658 1.00 92.00 122 ALA A CA 1
ATOM 901 C C . ALA A 1 122 ? -11.876 -7.084 -5.084 1.00 92.00 122 ALA A C 1
ATOM 903 O O . ALA A 1 122 ? -12.500 -6.441 -5.918 1.00 92.00 122 ALA A O 1
ATOM 904 N N . GLY A 1 123 ? -10.704 -7.663 -5.372 1.00 91.75 123 GLY A N 1
ATOM 905 C CA . GLY A 1 123 ? -10.088 -7.708 -6.707 1.00 91.75 123 GLY A CA 1
ATOM 906 C C . GLY A 1 123 ? -9.525 -6.381 -7.237 1.00 91.75 123 GLY A C 1
ATOM 907 O O . GLY A 1 123 ? -8.722 -6.379 -8.169 1.00 91.75 123 GLY A O 1
ATOM 908 N N . ASP A 1 124 ? -9.894 -5.251 -6.634 1.00 92.56 124 ASP A N 1
ATOM 909 C CA . ASP A 1 124 ? -9.516 -3.921 -7.123 1.00 92.56 124 ASP A CA 1
ATOM 910 C C . ASP A 1 124 ? -8.133 -3.448 -6.643 1.00 92.56 124 ASP A C 1
ATOM 912 O O . ASP A 1 124 ? -7.518 -2.581 -7.282 1.00 92.56 124 ASP A O 1
ATOM 916 N N . LEU A 1 125 ? -7.634 -4.020 -5.538 1.00 95.38 125 LEU A N 1
ATOM 917 C CA . LEU A 1 125 ? -6.329 -3.712 -4.948 1.00 95.38 125 LEU A CA 1
ATOM 918 C C . LEU A 1 125 ? -5.286 -4.759 -5.359 1.00 95.38 125 LEU A C 1
ATOM 920 O O . LEU A 1 125 ? -5.505 -5.959 -5.207 1.00 95.38 125 LEU A O 1
ATOM 924 N N . LYS A 1 126 ? -4.117 -4.311 -5.823 1.00 94.31 126 LYS A N 1
ATOM 925 C CA . LYS A 1 126 ? -3.043 -5.189 -6.311 1.00 94.31 126 LYS A CA 1
ATOM 926 C C . LYS A 1 126 ? -1.657 -4.731 -5.867 1.00 94.31 126 LYS A C 1
ATOM 928 O O . LYS A 1 126 ? -1.429 -3.573 -5.524 1.00 94.31 126 LYS A O 1
ATOM 933 N N . ARG A 1 127 ? -0.695 -5.657 -5.909 1.00 95.75 127 ARG A N 1
ATOM 934 C CA . ARG A 1 127 ? 0.727 -5.347 -5.691 1.00 95.75 127 ARG A CA 1
ATOM 935 C C . ARG A 1 127 ? 1.191 -4.261 -6.665 1.00 95.75 127 ARG A C 1
ATOM 937 O O . ARG A 1 127 ? 0.879 -4.321 -7.854 1.00 95.75 127 ARG A O 1
ATOM 944 N N . GLY A 1 128 ? 1.946 -3.291 -6.156 1.00 94.81 128 GLY A N 1
ATOM 945 C CA . GLY A 1 128 ? 2.388 -2.117 -6.912 1.00 94.81 128 GLY A CA 1
ATOM 946 C C . GLY A 1 128 ? 1.389 -0.956 -6.922 1.00 94.81 128 GLY A C 1
ATOM 947 O O . GLY A 1 128 ? 1.676 0.083 -7.514 1.00 94.81 128 GLY A O 1
ATOM 948 N N . ASP A 1 129 ? 0.236 -1.085 -6.260 1.00 96.81 129 ASP A N 1
ATOM 949 C CA . ASP A 1 129 ? -0.607 0.070 -5.960 1.00 96.81 129 ASP A CA 1
ATOM 950 C C . ASP A 1 129 ? 0.047 0.956 -4.889 1.00 96.81 129 ASP A C 1
ATOM 952 O O . ASP A 1 129 ? 0.435 0.476 -3.822 1.00 96.81 129 ASP A O 1
ATOM 956 N N . GLN A 1 130 ? 0.129 2.260 -5.156 1.00 97.12 130 GLN A N 1
ATOM 957 C CA . GLN A 1 130 ? 0.434 3.276 -4.154 1.00 97.12 130 GLN A CA 1
ATOM 958 C C . GLN A 1 130 ? -0.850 3.644 -3.405 1.00 97.12 130 GLN A C 1
ATOM 960 O O . GLN A 1 130 ? -1.832 4.061 -4.024 1.00 97.12 130 GLN A O 1
ATOM 965 N N . ILE A 1 131 ? -0.833 3.562 -2.077 1.00 97.81 131 ILE A N 1
ATOM 966 C CA . ILE A 1 131 ? -1.924 4.030 -1.222 1.00 97.81 131 ILE A CA 1
ATOM 967 C C . ILE A 1 131 ? -1.817 5.548 -1.079 1.00 97.81 131 ILE A C 1
ATOM 969 O O . ILE A 1 131 ? -0.835 6.085 -0.572 1.00 97.81 131 ILE A O 1
ATOM 973 N N . LEU A 1 132 ? -2.845 6.249 -1.544 1.00 97.31 132 LEU A N 1
ATOM 974 C CA . LEU A 1 132 ? -2.907 7.708 -1.554 1.00 97.31 132 LEU A CA 1
ATOM 975 C C . LEU A 1 132 ? -3.660 8.243 -0.338 1.00 97.31 132 LEU A C 1
ATOM 977 O O . LEU A 1 132 ? -3.321 9.313 0.168 1.00 97.31 132 LEU A O 1
ATOM 981 N N . SER A 1 133 ? -4.685 7.520 0.118 1.00 97.88 133 SER A N 1
ATOM 982 C CA . SER A 1 133 ? -5.412 7.841 1.343 1.00 97.88 133 SER A CA 1
ATOM 983 C C . SER A 1 133 ? -6.148 6.639 1.933 1.00 97.88 133 SER A C 1
ATOM 985 O O . SER A 1 133 ? -6.459 5.674 1.232 1.00 97.88 133 SER A O 1
ATOM 987 N N . VAL A 1 134 ? -6.444 6.726 3.231 1.00 97.62 134 VAL A N 1
ATOM 988 C CA . VAL A 1 134 ? -7.257 5.766 3.993 1.00 97.62 134 VAL A CA 1
ATOM 989 C C . VAL A 1 134 ? -8.290 6.548 4.798 1.00 97.62 134 VAL A C 1
ATOM 991 O O . VAL A 1 134 ? -7.930 7.408 5.595 1.00 97.62 134 VAL A O 1
ATOM 994 N N . ASN A 1 135 ? -9.579 6.280 4.592 1.00 95.75 135 ASN A N 1
ATOM 995 C CA . ASN A 1 135 ? -10.700 6.984 5.227 1.00 95.75 135 ASN A CA 1
ATOM 996 C C . ASN A 1 135 ? -10.585 8.520 5.137 1.00 95.75 135 ASN A C 1
ATOM 998 O O . ASN A 1 135 ? -10.911 9.237 6.079 1.00 95.75 135 ASN A O 1
ATOM 1002 N N . GLY A 1 136 ? -10.079 9.027 4.008 1.00 93.19 136 GLY A N 1
ATOM 1003 C CA . GLY A 1 136 ? -9.851 10.459 3.787 1.00 93.19 136 GLY A CA 1
ATOM 1004 C C . GLY A 1 136 ? -8.541 11.012 4.364 1.00 93.19 136 GLY A C 1
ATOM 1005 O O . GLY A 1 136 ? -8.162 12.126 4.013 1.00 93.19 136 GLY A O 1
ATOM 1006 N N . VAL A 1 137 ? -7.803 10.245 5.174 1.00 95.31 137 VAL A N 1
ATOM 1007 C CA . VAL A 1 137 ? -6.462 10.618 5.654 1.00 95.31 137 VAL A CA 1
ATOM 1008 C C . VAL A 1 137 ? -5.457 10.443 4.522 1.00 95.31 137 VAL A C 1
ATOM 1010 O O . VAL A 1 137 ? -5.330 9.351 3.974 1.00 95.31 137 VAL A O 1
ATOM 1013 N N . ASN A 1 138 ? -4.754 11.513 4.153 1.00 96.25 138 ASN A N 1
ATOM 1014 C CA . ASN A 1 138 ? -3.758 11.499 3.080 1.00 96.25 138 ASN A CA 1
ATOM 1015 C C . ASN A 1 138 ? -2.499 10.728 3.505 1.00 96.25 138 ASN A C 1
ATOM 1017 O O . ASN A 1 138 ? -1.940 11.012 4.559 1.00 96.25 138 ASN A O 1
ATOM 1021 N N . LEU A 1 139 ? -2.048 9.793 2.663 1.00 96.19 139 LEU A N 1
ATOM 1022 C CA . LEU A 1 139 ? -0.860 8.962 2.887 1.00 96.19 139 LEU A CA 1
ATOM 1023 C C . LEU A 1 139 ? 0.210 9.103 1.789 1.00 96.19 139 LEU A C 1
ATOM 1025 O O . LEU A 1 139 ? 1.156 8.322 1.744 1.00 96.19 139 LEU A O 1
ATOM 1029 N N . ARG A 1 140 ? 0.099 10.093 0.891 1.00 94.38 140 ARG A N 1
ATOM 1030 C CA . ARG A 1 140 ? 1.010 10.245 -0.263 1.00 94.38 140 ARG A CA 1
ATOM 1031 C C . ARG A 1 140 ? 2.471 10.440 0.137 1.00 94.38 140 ARG A C 1
ATOM 1033 O O . ARG A 1 140 ? 3.349 10.016 -0.606 1.00 94.38 140 ARG A O 1
ATOM 1040 N N . SER A 1 141 ? 2.691 11.096 1.270 1.00 92.06 141 SER A N 1
ATOM 1041 C CA . SER A 1 141 ? 3.997 11.388 1.865 1.00 92.06 141 SER A CA 1
ATOM 1042 C C . SER A 1 141 ? 4.044 10.974 3.339 1.00 92.06 141 SER A C 1
ATOM 1044 O O . SER A 1 141 ? 4.773 11.580 4.119 1.00 92.06 141 SER A O 1
ATOM 1046 N N . ALA A 1 142 ? 3.190 10.028 3.736 1.00 92.88 142 ALA A N 1
ATOM 1047 C CA . ALA A 1 142 ? 3.170 9.527 5.102 1.00 92.88 142 ALA A CA 1
ATOM 1048 C C . ALA A 1 142 ? 4.344 8.577 5.334 1.00 92.88 142 ALA A C 1
ATOM 1050 O O . ALA A 1 142 ? 4.766 7.850 4.432 1.00 92.88 142 ALA A O 1
ATOM 1051 N N . THR A 1 143 ? 4.828 8.554 6.568 1.00 94.81 143 THR A N 1
ATOM 1052 C CA . THR A 1 143 ? 5.763 7.535 7.032 1.00 94.81 143 THR A CA 1
ATOM 1053 C C . THR A 1 143 ? 5.092 6.163 7.081 1.00 94.81 143 THR A C 1
ATOM 1055 O O . THR A 1 143 ? 3.862 6.035 7.130 1.00 94.81 143 THR A O 1
ATOM 1058 N N . HIS A 1 144 ? 5.912 5.111 7.124 1.00 94.62 144 HIS A N 1
ATOM 1059 C CA . HIS A 1 144 ? 5.412 3.748 7.290 1.00 94.62 144 HIS A CA 1
ATOM 1060 C C . HIS A 1 144 ? 4.536 3.606 8.543 1.00 94.62 144 HIS A C 1
ATOM 1062 O O . HIS A 1 144 ? 3.484 2.963 8.511 1.00 94.62 144 HIS A O 1
ATOM 1068 N N . GLU A 1 145 ? 4.963 4.220 9.650 1.00 95.00 145 GLU A N 1
ATOM 1069 C CA . GLU A 1 145 ? 4.258 4.144 10.924 1.00 95.00 145 GLU A CA 1
ATOM 1070 C C . GLU A 1 145 ? 2.895 4.839 10.860 1.00 95.00 145 GLU A C 1
ATOM 1072 O O . GLU A 1 145 ? 1.894 4.238 11.251 1.00 95.00 145 GLU A O 1
ATOM 1077 N N . GLU A 1 146 ? 2.821 6.050 10.307 1.00 94.44 146 GLU A N 1
ATOM 1078 C CA . GLU A 1 146 ? 1.558 6.780 10.139 1.00 94.44 146 GLU A CA 1
ATOM 1079 C C . GLU A 1 146 ? 0.565 6.000 9.269 1.00 94.44 146 GLU A C 1
ATOM 1081 O O . GLU A 1 146 ? -0.612 5.871 9.616 1.00 94.44 146 GLU A O 1
ATOM 1086 N N . ALA A 1 147 ? 1.037 5.410 8.168 1.00 95.38 147 ALA A N 1
ATOM 1087 C CA . ALA A 1 147 ? 0.206 4.581 7.302 1.00 95.38 147 ALA A CA 1
ATOM 1088 C C . ALA A 1 147 ? -0.293 3.316 8.016 1.00 95.38 147 ALA A C 1
ATOM 1090 O O . ALA A 1 147 ? -1.476 2.967 7.929 1.00 95.38 147 ALA A O 1
ATOM 1091 N N . ALA A 1 148 ? 0.584 2.646 8.768 1.00 94.88 148 ALA A N 1
ATOM 1092 C CA . ALA A 1 148 ? 0.222 1.480 9.563 1.00 94.88 148 ALA A CA 1
ATOM 1093 C C . ALA A 1 148 ? -0.798 1.837 10.654 1.00 94.88 148 ALA A C 1
ATOM 1095 O O . ALA A 1 148 ? -1.754 1.087 10.864 1.00 94.88 148 ALA A O 1
ATOM 1096 N N . GLN A 1 149 ? -0.629 2.977 11.326 1.00 95.12 149 GLN A N 1
ATOM 1097 C CA . GLN A 1 149 ? -1.577 3.479 12.318 1.00 95.12 149 GLN A CA 1
ATOM 1098 C C . GLN A 1 149 ? -2.931 3.809 11.681 1.00 95.12 149 GLN A C 1
ATOM 1100 O O . GLN A 1 149 ? -3.955 3.381 12.212 1.00 95.12 149 GLN A O 1
ATOM 1105 N N . ALA A 1 150 ? -2.961 4.467 10.519 1.00 94.81 150 ALA A N 1
ATOM 1106 C CA . ALA A 1 150 ? -4.199 4.772 9.801 1.00 94.81 150 ALA A CA 1
ATOM 1107 C C . ALA A 1 150 ? -4.970 3.498 9.404 1.00 94.81 150 ALA A C 1
ATOM 1109 O O . ALA A 1 150 ? -6.176 3.400 9.632 1.00 94.81 150 ALA A O 1
ATOM 1110 N N . LEU A 1 151 ? -4.280 2.481 8.875 1.00 94.12 151 LEU A N 1
ATOM 1111 C CA . LEU A 1 151 ? -4.891 1.202 8.488 1.00 94.12 151 LEU A CA 1
ATOM 1112 C C . LEU A 1 151 ? -5.359 0.379 9.702 1.00 94.12 151 LEU A C 1
ATOM 1114 O O . LEU A 1 151 ? -6.447 -0.209 9.683 1.00 94.12 151 LEU A O 1
ATOM 1118 N N . LYS A 1 152 ? -4.567 0.343 10.782 1.00 91.81 152 LYS A N 1
ATOM 1119 C CA . LYS A 1 152 ? -4.921 -0.368 12.024 1.00 91.81 152 LYS A CA 1
ATOM 1120 C C . LYS A 1 152 ? -6.077 0.311 12.752 1.00 91.81 152 LYS A C 1
ATOM 1122 O O . LYS A 1 152 ? -7.022 -0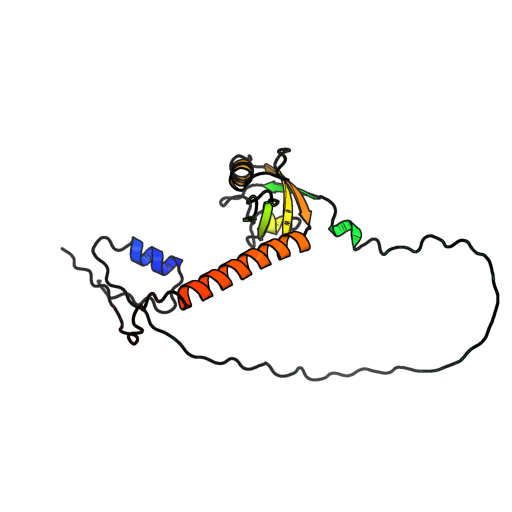.380 13.123 1.00 91.81 152 LYS A O 1
ATOM 1127 N N . GLY A 1 153 ? -6.028 1.633 12.890 1.00 88.25 153 GLY A N 1
ATOM 1128 C CA . GLY A 1 153 ? -7.050 2.453 13.541 1.00 88.25 153 GLY A CA 1
ATOM 1129 C C . GLY A 1 153 ? -8.336 2.616 12.730 1.00 88.25 153 GLY A C 1
ATOM 1130 O O . GLY A 1 153 ? -9.352 3.030 13.283 1.00 88.25 153 GLY A O 1
ATOM 1131 N N . ALA A 1 154 ? -8.329 2.267 11.439 1.00 88.94 154 ALA A N 1
ATOM 1132 C CA . ALA A 1 154 ? -9.541 2.265 10.632 1.00 88.94 154 ALA A CA 1
ATOM 1133 C C . ALA A 1 154 ? -10.617 1.336 11.231 1.00 88.94 154 ALA A C 1
ATOM 1135 O O . ALA A 1 154 ? -10.307 0.282 11.790 1.00 88.94 154 ALA A O 1
ATOM 1136 N N . GLY A 1 155 ? -11.888 1.716 11.105 1.00 90.69 155 GLY A N 1
ATOM 1137 C CA . GLY A 1 155 ? -13.012 0.903 11.571 1.00 90.69 155 GLY A CA 1
ATOM 1138 C C . GLY A 1 155 ? -13.222 -0.372 10.748 1.00 90.69 155 GLY A C 1
ATOM 1139 O O . GLY A 1 155 ? -12.364 -0.799 9.974 1.00 90.69 155 GLY A O 1
ATOM 1140 N N . GLN A 1 156 ? -14.402 -0.975 10.903 1.00 95.06 156 GLN A N 1
ATOM 1141 C CA . GLN A 1 156 ? -14.754 -2.216 10.209 1.00 95.06 156 GLN A CA 1
ATOM 1142 C C . GLN A 1 156 ? -14.801 -2.060 8.685 1.00 95.06 156 GLN A C 1
ATOM 1144 O O . GLN A 1 156 ? -14.455 -2.992 7.964 1.00 95.06 156 GLN A O 1
ATOM 1149 N N . THR A 1 157 ? -15.203 -0.887 8.202 1.00 95.62 157 THR A N 1
ATOM 1150 C CA . THR A 1 157 ? -15.203 -0.532 6.782 1.00 95.62 157 THR A CA 1
ATOM 1151 C C . THR A 1 157 ? -14.109 0.497 6.536 1.00 95.62 157 THR A C 1
ATOM 1153 O O . THR A 1 157 ? -14.022 1.502 7.246 1.00 95.62 157 THR A O 1
ATOM 1156 N N . VAL A 1 158 ? -13.269 0.244 5.538 1.00 96.69 158 VAL A N 1
ATOM 1157 C CA . VAL A 1 158 ? -12.105 1.060 5.201 1.00 96.69 158 VAL A CA 1
ATOM 1158 C C . VAL A 1 158 ? -12.202 1.478 3.744 1.00 96.69 158 VAL A C 1
ATOM 1160 O O . VAL A 1 158 ? -12.282 0.635 2.857 1.00 96.69 158 VAL A O 1
ATOM 1163 N N . THR A 1 159 ? -12.191 2.783 3.498 1.00 97.56 159 THR A N 1
ATOM 1164 C CA . THR A 1 159 ? -12.137 3.360 2.153 1.00 97.56 159 THR A CA 1
ATOM 1165 C C . THR A 1 159 ? -10.693 3.713 1.833 1.00 97.56 159 THR A C 1
ATOM 1167 O O . THR A 1 159 ? -10.090 4.533 2.520 1.00 97.56 159 THR A O 1
ATOM 1170 N N . ILE A 1 160 ? -10.133 3.101 0.802 1.00 97.75 160 ILE A N 1
ATOM 1171 C CA . ILE A 1 160 ? -8.758 3.295 0.352 1.00 97.75 160 ILE A CA 1
ATOM 1172 C C . ILE A 1 160 ? -8.803 3.979 -1.008 1.00 97.75 160 ILE A C 1
ATOM 1174 O O . ILE A 1 160 ? -9.523 3.532 -1.893 1.00 97.75 160 ILE A O 1
ATOM 1178 N N . VAL A 1 161 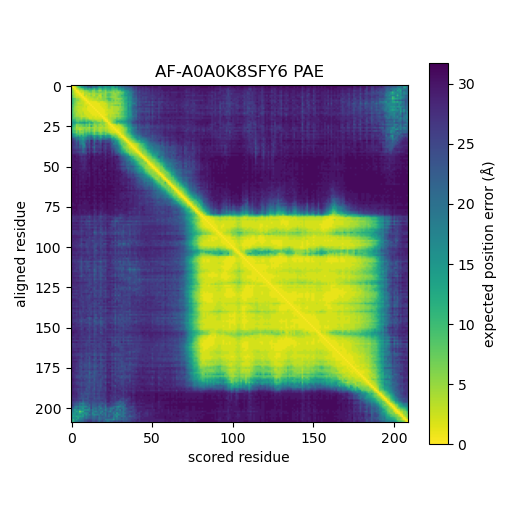? -8.018 5.036 -1.200 1.00 97.75 161 VAL A N 1
ATOM 1179 C CA . VAL A 1 161 ? -7.733 5.546 -2.547 1.00 97.75 161 VAL A CA 1
ATOM 1180 C C . VAL A 1 161 ? -6.352 5.057 -2.942 1.00 97.75 161 VAL A C 1
ATOM 1182 O O . VAL A 1 161 ? -5.377 5.375 -2.259 1.00 97.75 161 VAL A O 1
ATOM 1185 N N . ALA A 1 162 ? -6.257 4.294 -4.027 1.00 97.31 162 ALA A N 1
ATOM 1186 C CA . ALA A 1 162 ? -5.008 3.707 -4.495 1.00 97.31 162 ALA A CA 1
ATOM 1187 C C . ALA A 1 162 ? -4.786 3.957 -5.989 1.00 97.31 162 ALA A C 1
ATOM 1189 O O . ALA A 1 162 ? -5.735 4.087 -6.757 1.00 97.31 162 ALA A O 1
ATOM 1190 N N . GLN A 1 163 ? -3.529 4.033 -6.413 1.00 96.25 163 GLN A N 1
ATOM 1191 C CA . GLN A 1 163 ? -3.156 4.232 -7.813 1.00 96.25 163 GLN A CA 1
ATOM 1192 C C . GLN A 1 163 ? -2.105 3.210 -8.219 1.00 96.25 163 GLN A C 1
ATOM 1194 O O . GLN A 1 163 ? -1.094 3.070 -7.535 1.00 96.25 163 GLN A O 1
ATOM 1199 N N . TYR A 1 164 ? -2.310 2.549 -9.356 1.00 95.50 164 TYR A N 1
ATOM 1200 C CA . TYR A 1 164 ? -1.355 1.562 -9.839 1.00 95.50 164 TYR A CA 1
ATOM 1201 C C . TYR A 1 164 ? -0.098 2.246 -10.372 1.00 95.50 164 TYR A C 1
ATOM 1203 O O . TYR A 1 164 ? -0.164 3.001 -11.344 1.00 95.50 164 TYR A O 1
ATOM 1211 N N . LYS A 1 165 ? 1.038 1.991 -9.714 1.00 94.25 165 LYS A N 1
ATOM 1212 C CA . LYS A 1 165 ? 2.341 2.588 -10.026 1.00 94.25 165 LYS A CA 1
ATOM 1213 C C . LYS A 1 165 ? 3.459 1.541 -9.977 1.00 94.25 165 LYS A C 1
ATOM 1215 O O . LYS A 1 165 ? 4.324 1.583 -9.095 1.00 94.25 165 LYS A O 1
ATOM 1220 N N . PRO A 1 166 ? 3.449 0.577 -10.910 1.00 90.94 166 PRO A N 1
ATOM 1221 C CA . PRO A 1 166 ? 4.414 -0.513 -10.911 1.00 90.94 166 PRO A CA 1
ATOM 1222 C C . PRO A 1 166 ? 5.847 -0.024 -11.133 1.00 90.94 166 PRO A C 1
ATOM 1224 O O . PRO A 1 166 ? 6.771 -0.634 -10.615 1.00 90.94 166 PRO A O 1
ATOM 1227 N N . GLU A 1 167 ? 6.064 1.077 -11.857 1.00 92.00 167 GLU A N 1
ATOM 1228 C CA . GLU A 1 167 ? 7.410 1.600 -12.107 1.00 92.00 167 GLU A CA 1
ATOM 1229 C C . GLU A 1 167 ? 8.063 2.122 -10.822 1.00 92.00 167 GLU A C 1
ATOM 1231 O O . GLU A 1 167 ? 9.211 1.781 -10.526 1.00 92.00 167 GLU A O 1
ATOM 1236 N N . ASP A 1 168 ? 7.314 2.898 -10.033 1.00 92.00 168 ASP A N 1
ATOM 1237 C CA . ASP A 1 168 ? 7.779 3.419 -8.744 1.00 92.00 168 ASP A CA 1
ATOM 1238 C C . ASP A 1 168 ? 8.026 2.272 -7.754 1.00 92.00 168 ASP A C 1
ATOM 1240 O O . ASP A 1 168 ? 9.070 2.221 -7.097 1.00 92.00 168 ASP A O 1
ATOM 1244 N N . TYR A 1 169 ? 7.105 1.306 -7.704 1.00 93.06 169 TYR A N 1
ATOM 1245 C CA . TYR A 1 169 ? 7.241 0.119 -6.864 1.00 93.06 169 TYR A CA 1
ATOM 1246 C C . TYR A 1 169 ? 8.452 -0.743 -7.256 1.00 93.06 169 TYR A C 1
ATOM 1248 O O . TYR A 1 169 ? 9.253 -1.115 -6.400 1.00 93.06 169 TYR A O 1
ATOM 1256 N N . ASN A 1 170 ? 8.658 -1.003 -8.549 1.00 91.88 170 ASN A N 1
ATOM 1257 C CA . ASN A 1 170 ? 9.795 -1.789 -9.031 1.00 91.88 170 ASN A CA 1
ATOM 1258 C C . ASN A 1 170 ? 11.130 -1.098 -8.731 1.00 91.88 170 ASN A C 1
ATOM 1260 O O . ASN A 1 170 ? 12.121 -1.762 -8.425 1.00 91.88 170 ASN A O 1
ATOM 1264 N N . ARG A 1 171 ? 11.172 0.240 -8.791 1.00 89.19 171 ARG A N 1
ATOM 1265 C CA . ARG A 1 171 ? 12.359 1.009 -8.403 1.00 89.19 171 ARG A CA 1
ATOM 1266 C C . ARG A 1 171 ? 12.673 0.843 -6.917 1.00 89.19 171 ARG A C 1
ATOM 1268 O O . ARG A 1 171 ? 13.846 0.715 -6.570 1.00 89.19 171 ARG A O 1
ATOM 1275 N N . PHE A 1 172 ? 11.653 0.817 -6.060 1.00 86.00 172 PHE A N 1
ATOM 1276 C CA . PHE A 1 172 ? 11.814 0.498 -4.641 1.00 86.00 172 PHE A CA 1
ATOM 1277 C C . PHE A 1 172 ? 12.362 -0.924 -4.450 1.00 86.00 172 PHE A C 1
ATOM 1279 O O . PHE A 1 172 ? 13.377 -1.112 -3.780 1.00 86.00 172 PHE A O 1
ATOM 1286 N N . GLU A 1 173 ? 11.769 -1.925 -5.104 1.00 87.50 173 GLU A N 1
ATOM 1287 C CA . GLU A 1 173 ? 12.232 -3.313 -4.989 1.00 87.50 173 GLU A CA 1
ATOM 1288 C C . GLU A 1 173 ? 13.678 -3.499 -5.458 1.00 87.50 173 GLU A C 1
ATOM 1290 O O . GLU A 1 173 ? 14.453 -4.208 -4.811 1.00 87.50 173 GLU A O 1
ATOM 1295 N N . ALA A 1 174 ? 14.069 -2.820 -6.538 1.00 88.38 174 ALA A N 1
ATOM 1296 C CA . ALA A 1 174 ? 15.435 -2.847 -7.047 1.00 88.38 174 ALA A CA 1
ATOM 1297 C C . ALA A 1 174 ? 16.443 -2.294 -6.027 1.00 88.38 174 ALA A C 1
ATOM 1299 O O . ALA A 1 174 ? 17.499 -2.896 -5.837 1.00 88.38 174 ALA A O 1
ATOM 1300 N N . LYS A 1 175 ? 16.113 -1.199 -5.325 1.00 85.38 175 LYS A N 1
ATOM 1301 C CA . LYS A 1 175 ? 16.967 -0.652 -4.254 1.00 85.38 175 LYS A CA 1
ATOM 1302 C C . LYS A 1 175 ? 17.134 -1.640 -3.104 1.00 85.38 175 LYS A C 1
ATOM 1304 O O . LYS A 1 175 ? 18.250 -1.857 -2.642 1.00 85.38 175 LYS A O 1
ATOM 1309 N N . ILE A 1 176 ? 16.038 -2.263 -2.663 1.00 83.75 176 ILE A N 1
ATOM 1310 C CA . ILE A 1 176 ? 16.077 -3.266 -1.590 1.00 83.75 176 ILE A CA 1
ATOM 1311 C C . IL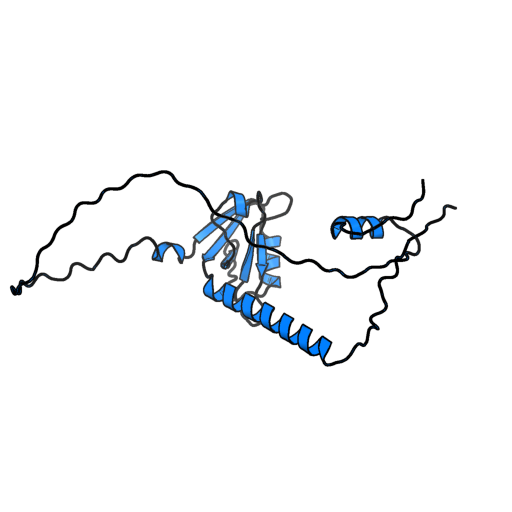E A 1 176 ? 16.922 -4.476 -2.009 1.00 83.75 176 ILE A C 1
ATOM 1313 O O . ILE A 1 176 ? 17.678 -5.015 -1.198 1.00 83.75 176 ILE A O 1
ATOM 1317 N N . HIS A 1 177 ? 16.818 -4.905 -3.268 1.00 85.12 177 HIS A N 1
ATOM 1318 C CA . HIS A 1 177 ? 17.624 -5.994 -3.808 1.00 85.12 177 HIS A CA 1
ATOM 1319 C C . HIS A 1 177 ? 19.117 -5.638 -3.860 1.00 85.12 177 HIS A C 1
ATOM 1321 O O . HIS A 1 177 ? 19.945 -6.411 -3.376 1.00 85.12 177 HIS A O 1
ATOM 1327 N N . ASP A 1 178 ? 19.458 -4.464 -4.393 1.00 87.00 178 ASP A N 1
ATOM 1328 C CA . ASP A 1 178 ? 20.841 -3.988 -4.489 1.00 87.00 178 ASP A CA 1
ATOM 1329 C C . ASP A 1 178 ? 21.482 -3.839 -3.102 1.00 87.00 178 ASP A C 1
ATOM 1331 O O . ASP A 1 178 ? 22.571 -4.359 -2.864 1.00 87.00 178 ASP A O 1
ATOM 1335 N N . LEU A 1 179 ? 20.763 -3.259 -2.134 1.00 83.06 179 LEU A N 1
ATOM 1336 C CA . LEU A 1 179 ? 21.251 -3.115 -0.762 1.00 83.06 179 LEU A CA 1
ATOM 1337 C C . LEU A 1 179 ? 21.529 -4.475 -0.105 1.00 83.06 179 LEU A C 1
ATOM 1339 O O . LEU A 1 179 ? 22.590 -4.673 0.490 1.00 83.06 179 LEU A O 1
ATOM 1343 N N . LYS A 1 180 ? 20.623 -5.451 -0.262 1.00 77.06 180 LYS A N 1
ATOM 1344 C CA . LYS A 1 180 ? 20.852 -6.830 0.209 1.00 77.06 180 LYS A CA 1
ATOM 1345 C C . LYS A 1 180 ? 22.090 -7.445 -0.439 1.00 77.06 180 LYS A C 1
ATOM 1347 O O . LYS A 1 180 ? 22.875 -8.109 0.243 1.00 77.06 180 LYS A O 1
ATOM 1352 N N . GLN A 1 181 ? 22.292 -7.207 -1.734 1.00 83.75 181 GLN A N 1
ATOM 1353 C CA . GLN A 1 181 ? 23.452 -7.707 -2.459 1.00 83.75 181 GLN A CA 1
ATOM 1354 C C . GLN A 1 181 ? 24.745 -7.058 -1.953 1.00 83.75 181 GLN A C 1
ATOM 1356 O O . GLN A 1 181 ? 25.713 -7.773 -1.694 1.00 83.75 181 GLN A O 1
ATOM 1361 N N . GLN A 1 182 ? 24.768 -5.740 -1.752 1.00 83.12 182 GLN A N 1
ATOM 1362 C CA . GLN A 1 182 ? 25.918 -5.022 -1.200 1.00 83.12 182 GLN A CA 1
ATOM 1363 C C . GLN A 1 182 ? 26.264 -5.510 0.212 1.00 83.12 182 GLN A C 1
ATOM 1365 O O . GLN A 1 182 ? 27.427 -5.806 0.488 1.00 83.12 182 GLN A O 1
ATOM 1370 N N . MET A 1 183 ? 25.265 -5.687 1.085 1.00 74.88 183 MET A N 1
ATOM 1371 C CA . MET A 1 183 ? 25.475 -6.211 2.439 1.00 74.88 183 MET A CA 1
ATOM 1372 C C . MET A 1 183 ? 26.008 -7.648 2.424 1.00 74.88 183 MET A C 1
ATOM 1374 O O . MET A 1 183 ? 26.932 -7.967 3.171 1.00 74.88 183 MET A O 1
ATOM 1378 N N . SER A 1 184 ? 25.486 -8.511 1.545 1.00 76.12 184 SER A N 1
ATOM 1379 C CA . SER A 1 184 ? 25.992 -9.883 1.394 1.00 76.12 184 SER A CA 1
ATOM 1380 C C . SER A 1 184 ? 27.447 -9.918 0.902 1.00 76.12 184 SER A C 1
ATOM 1382 O O . SER A 1 184 ? 28.258 -10.697 1.403 1.00 76.12 184 SER A O 1
ATOM 1384 N N . GLN A 1 185 ? 27.812 -9.013 -0.013 1.00 72.31 185 GLN A N 1
ATOM 1385 C CA . GLN A 1 185 ? 29.174 -8.871 -0.524 1.00 72.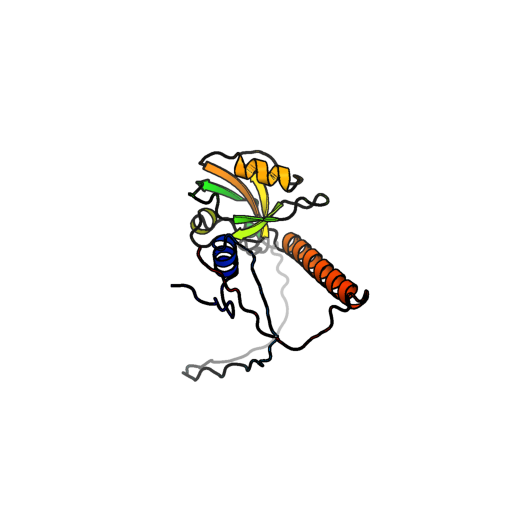31 185 GLN A CA 1
ATOM 1386 C C . GLN A 1 185 ? 30.124 -8.303 0.540 1.00 72.31 185 GLN A C 1
ATOM 1388 O O . GLN A 1 185 ? 31.250 -8.782 0.667 1.00 72.31 185 GLN A O 1
ATOM 1393 N N . GLN A 1 186 ? 29.684 -7.341 1.354 1.00 63.03 186 GLN A N 1
ATOM 1394 C CA . GLN A 1 186 ? 30.484 -6.810 2.463 1.00 63.03 186 GLN A CA 1
ATOM 1395 C C . GLN A 1 186 ? 30.692 -7.841 3.576 1.00 63.03 186 GLN A C 1
ATOM 1397 O O . GLN A 1 186 ? 31.813 -7.974 4.068 1.00 63.03 186 GLN A O 1
ATOM 1402 N N . ALA A 1 187 ? 29.665 -8.626 3.916 1.00 61.22 187 ALA A N 1
ATOM 1403 C CA . ALA A 1 187 ? 29.780 -9.728 4.872 1.00 61.22 187 ALA A CA 1
ATOM 1404 C C . ALA A 1 187 ? 30.758 -10.821 4.397 1.00 61.22 187 ALA A C 1
ATOM 1406 O O . ALA A 1 187 ? 31.375 -11.496 5.217 1.00 61.22 187 ALA A O 1
ATOM 1407 N N . SER A 1 188 ? 30.937 -10.973 3.080 1.00 60.06 188 SER A N 1
ATOM 1408 C CA . SER A 1 188 ? 31.937 -11.884 2.509 1.00 60.06 188 SER A CA 1
ATOM 1409 C C . SER A 1 188 ? 33.371 -11.323 2.504 1.00 60.06 188 SER A C 1
ATOM 1411 O O . SER A 1 188 ? 34.318 -12.106 2.520 1.00 60.06 188 SER A O 1
ATOM 1413 N N . GLN A 1 189 ? 33.548 -9.993 2.524 1.00 56.91 189 GLN A N 1
ATOM 1414 C CA . GLN A 1 189 ? 34.864 -9.327 2.506 1.00 56.91 189 GLN A CA 1
ATOM 1415 C C . GLN A 1 189 ? 35.407 -9.008 3.909 1.00 56.91 189 GLN A C 1
ATOM 1417 O O . GLN A 1 189 ? 36.610 -9.114 4.143 1.00 56.91 189 GLN A O 1
ATOM 1422 N N . GLN A 1 190 ? 34.540 -8.663 4.867 1.00 50.69 190 GLN A N 1
ATOM 1423 C CA . GLN A 1 190 ? 34.900 -8.562 6.283 1.00 50.69 190 GLN A CA 1
ATOM 1424 C C . GLN A 1 190 ? 34.708 -9.933 6.927 1.00 50.69 190 GLN A C 1
ATOM 1426 O O . GLN A 1 190 ? 33.629 -10.255 7.416 1.00 50.69 190 GLN A O 1
ATOM 1431 N N . GLY A 1 191 ? 35.741 -10.772 6.878 1.00 47.12 191 GLY A N 1
ATOM 1432 C CA . GLY A 1 191 ? 35.693 -12.134 7.392 1.00 47.12 191 GLY A CA 1
ATOM 1433 C C . GLY A 1 191 ? 35.198 -12.228 8.837 1.00 47.12 191 GLY A C 1
ATOM 1434 O O . GLY A 1 191 ? 35.992 -12.207 9.772 1.00 47.12 191 GLY A O 1
ATOM 1435 N N . THR A 1 192 ? 33.907 -12.499 9.025 1.00 48.31 192 THR A N 1
ATOM 1436 C CA . THR A 1 192 ? 33.512 -13.421 10.086 1.00 48.31 192 THR A CA 1
ATOM 1437 C C . THR A 1 192 ? 33.710 -14.813 9.517 1.00 48.31 192 THR A C 1
ATOM 1439 O O . THR A 1 192 ? 32.821 -15.417 8.919 1.00 48.31 192 THR A O 1
ATOM 1442 N N . LEU A 1 193 ? 34.939 -15.304 9.674 1.00 46.06 193 LEU A N 1
ATOM 1443 C CA . LEU A 1 193 ? 35.274 -16.715 9.577 1.00 46.06 193 LEU A CA 1
ATOM 1444 C C . LEU A 1 193 ? 34.470 -17.487 10.637 1.00 46.06 193 LEU A C 1
ATOM 1446 O O . LEU A 1 193 ? 35.013 -17.916 11.652 1.00 46.06 193 LEU A O 1
ATOM 1450 N N . LEU A 1 194 ? 33.181 -17.728 10.411 1.00 46.53 194 LEU A N 1
ATOM 1451 C CA . LEU A 1 194 ? 32.533 -18.890 11.004 1.00 46.53 194 LEU A CA 1
ATOM 1452 C C . LEU A 1 194 ? 32.952 -20.076 10.147 1.00 46.53 194 LEU A C 1
ATOM 1454 O O . LEU A 1 194 ? 32.313 -20.431 9.159 1.00 46.53 194 LEU A O 1
ATOM 1458 N N . ARG A 1 195 ? 34.131 -20.586 10.523 1.00 47.78 195 ARG A N 1
ATOM 1459 C CA . ARG A 1 195 ? 34.696 -21.900 10.218 1.00 47.78 195 ARG A CA 1
ATOM 1460 C C . ARG A 1 195 ? 33.637 -22.798 9.580 1.00 47.78 195 ARG A C 1
ATOM 1462 O O . ARG A 1 195 ? 32.720 -23.261 10.257 1.00 47.78 195 ARG A O 1
ATOM 1469 N N . THR A 1 196 ? 33.767 -23.043 8.283 1.00 55.91 196 THR A N 1
ATOM 1470 C CA . THR A 1 196 ? 33.044 -24.110 7.598 1.00 55.91 196 THR A CA 1
ATOM 1471 C C . THR A 1 196 ? 33.488 -25.435 8.210 1.00 55.91 196 THR A C 1
ATOM 1473 O O . THR A 1 196 ? 34.432 -26.073 7.758 1.00 55.91 196 THR A O 1
ATOM 1476 N N . SER A 1 197 ? 32.849 -25.844 9.302 1.00 34.44 197 SER A N 1
ATOM 1477 C CA . SER A 1 197 ? 32.932 -27.221 9.755 1.00 34.44 197 SER A CA 1
ATOM 1478 C C . SER A 1 197 ? 31.773 -27.968 9.115 1.00 34.44 197 SER A C 1
ATOM 1480 O O . SER A 1 197 ? 30.627 -27.526 9.158 1.00 34.44 197 SER A O 1
ATOM 1482 N N . GLN A 1 198 ? 32.136 -29.046 8.432 1.00 38.81 198 GLN A N 1
ATOM 1483 C CA . GLN A 1 198 ? 31.299 -30.139 7.953 1.00 38.81 198 GLN A CA 1
ATOM 1484 C C . GLN A 1 198 ? 30.004 -30.307 8.767 1.00 38.81 198 GLN A C 1
ATOM 1486 O O . GLN A 1 198 ? 30.037 -30.205 9.994 1.00 38.81 198 GLN A O 1
ATOM 1491 N N . LYS A 1 199 ? 28.885 -30.603 8.076 1.00 43.16 199 LYS A N 1
ATOM 1492 C CA . LYS A 1 199 ? 27.602 -30.994 8.690 1.00 43.16 199 LYS A CA 1
ATOM 1493 C C . LYS A 1 199 ? 27.871 -31.923 9.888 1.00 43.16 199 LYS A C 1
ATOM 1495 O O . LYS A 1 199 ? 28.312 -33.053 9.695 1.00 43.16 199 LYS A O 1
ATOM 1500 N N . ARG A 1 200 ? 27.591 -31.482 11.108 1.00 45.78 200 ARG A N 1
ATOM 1501 C CA . ARG A 1 200 ? 27.509 -32.354 12.287 1.00 45.78 200 ARG A CA 1
ATOM 1502 C C . ARG A 1 200 ? 26.130 -32.152 12.854 1.00 45.78 200 ARG A C 1
ATOM 1504 O O . ARG A 1 200 ? 25.904 -31.013 13.218 1.00 45.78 200 ARG A O 1
ATOM 1511 N N . SER A 1 201 ? 25.308 -33.212 12.860 1.00 40.66 201 SER A N 1
ATOM 1512 C CA . SER A 1 201 ? 23.938 -33.382 13.394 1.00 40.66 201 SER A CA 1
ATOM 1513 C C . SER A 1 201 ? 23.819 -33.125 14.907 1.00 40.66 201 SER A C 1
ATOM 1515 O O . SER A 1 201 ? 24.784 -33.332 15.637 1.00 40.66 201 SER A O 1
ATOM 1517 N N . LEU A 1 202 ? 22.672 -32.607 15.363 1.00 43.91 202 LEU A N 1
ATOM 1518 C CA . LEU A 1 202 ? 22.411 -32.139 16.725 1.00 43.91 202 LEU A CA 1
ATOM 1519 C C . LEU A 1 202 ? 20.980 -32.456 17.029 1.00 43.91 202 LEU A C 1
ATOM 1521 O O . LEU A 1 202 ? 20.088 -32.410 16.184 1.00 43.91 202 LEU A O 1
ATOM 1525 N N . TYR A 1 203 ? 20.860 -32.767 18.294 1.00 42.53 203 TYR A N 1
ATOM 1526 C CA . TYR A 1 203 ? 19.787 -33.478 18.907 1.00 42.53 203 TYR A CA 1
ATOM 1527 C C . TYR A 1 203 ? 19.520 -32.744 20.217 1.00 42.53 203 TYR A C 1
ATOM 1529 O O . TYR A 1 203 ? 20.462 -32.316 20.895 1.00 42.53 203 TYR A O 1
ATOM 1537 N N . VAL A 1 204 ? 18.244 -32.578 20.545 1.00 43.09 204 VAL A N 1
ATOM 1538 C CA . VAL A 1 204 ? 17.777 -31.971 21.791 1.00 43.09 204 VAL A CA 1
ATOM 1539 C C . VAL A 1 204 ? 17.195 -33.088 22.649 1.00 43.09 204 VAL A C 1
ATOM 1541 O O . VAL A 1 204 ? 16.157 -33.633 22.286 1.00 43.09 204 VAL A O 1
ATOM 1544 N N . SER A 1 205 ? 17.797 -33.376 23.805 1.00 40.22 205 SER A N 1
ATOM 1545 C CA . SER A 1 205 ? 17.217 -34.285 24.803 1.00 40.22 205 SER A CA 1
ATOM 1546 C C . SER A 1 205 ? 16.649 -33.499 25.989 1.00 40.22 205 SER A C 1
ATOM 1548 O O . SER A 1 205 ? 17.391 -32.748 26.625 1.00 40.22 205 SER A O 1
ATOM 1550 N N . GLY A 1 206 ? 15.373 -33.695 26.324 1.00 38.56 206 GLY A N 1
ATOM 1551 C CA . GLY A 1 206 ? 14.800 -33.307 27.624 1.00 38.56 206 GLY A CA 1
ATOM 1552 C C . GLY A 1 206 ? 14.727 -34.513 28.569 1.00 38.56 206 GLY A C 1
ATOM 1553 O O . GLY A 1 206 ? 14.842 -35.636 28.096 1.00 38.56 206 GLY A O 1
ATOM 1554 N N . HIS A 1 207 ? 14.592 -34.283 29.879 1.00 39.78 207 HIS A N 1
ATOM 1555 C CA . HIS A 1 207 ? 14.284 -35.291 30.912 1.00 39.78 207 HIS A CA 1
ATOM 1556 C C . HIS A 1 207 ? 13.102 -34.792 31.767 1.00 39.78 207 HIS A C 1
ATOM 1558 O O . HIS A 1 207 ? 13.062 -33.604 32.080 1.00 39.78 207 HIS A O 1
ATOM 1564 N N . PRO A 1 208 ? 12.175 -35.659 32.207 1.00 37.22 208 PRO A N 1
ATOM 1565 C CA . PRO A 1 208 ? 11.329 -35.439 33.384 1.00 37.22 208 PRO A CA 1
ATOM 1566 C C . PRO A 1 208 ? 11.733 -36.434 34.496 1.00 37.22 208 PRO A C 1
ATOM 1568 O O . PRO A 1 208 ? 12.001 -37.594 34.202 1.00 37.22 208 PRO A O 1
ATOM 1571 N N . GLN A 1 209 ? 11.793 -36.153 35.795 1.00 42.19 209 GLN A N 1
ATOM 1572 C CA . GLN A 1 209 ? 11.593 -35.003 36.682 1.00 42.19 209 GLN A CA 1
ATOM 1573 C C . GLN A 1 209 ? 12.744 -35.035 37.699 1.00 42.19 209 GLN A C 1
ATOM 1575 O O . GLN A 1 209 ? 13.172 -36.165 38.038 1.00 42.19 209 GLN A O 1
#

Secondary structure (DSSP, 8-state):
-------TT--HHHHHHHHHH--S--------------PPPPPP------------------------------TTTTGGGS-EEEEEE-BTTBSSEEEEE-STTPPEEEEEE-TTSHHHHH-S--TTEEEEEETTEE-TT--HHHHHHHHHHS-SEEEEEEEE-HHHHHHHHHHHHHHHHHHHHHHHHTT------------------

Organism: Lygus hesperus (NCBI:txid30085)

pLDDT: mean 70.15, std 23.14, range [32.72, 97.88]

InterPro domains:
  IPR001478 PDZ domain [PF00595] (86-162)
  IPR001478 PDZ domain [PS50106] (85-166)
  IPR001478 PDZ domain [SM00228] (93-166)
  IPR036034 PDZ superfamily [G3DSA:2.30.42.10] (79-201)
  IPR036034 PDZ superfamily [SSF50156] (4-38)
  IPR036034 PDZ superfamily [SSF50156] (69-173)
  IPR050614 Synaptic Scaffolding LAP/MAGUK Families [PTHR23119] (5-205)

Mean predicted aligned error: 19.31 Å